Protein AF-A0AAV1R7X6-F1 (afdb_monomer_lite)

Foldseek 3Di:
DPPVPVVVVVVVVVVVVVVVVVVVVVVVVVVVVVPPPPPPPPPPVVVVVVVVVVPPPPDDDDDDDDDDDDDPPVVVVVVVVVVVVVVVVVVVVVVVVVVVVVVVVVVVVVVVVVVVVVVVVVVVVVVVVVVVVVVVVVVVVVVVVVVVVVVVVVVVVVVVVVVVVVVVLVVVLVVVQVVCVVVVLHFPDSDPVRSVVSVVVVVVVVVVVVVVPVPPDDDDDDDDDDDDDDDDDDDDDDDDDDDDPDPDDDDDDDDDDDDDDDDDDDDDDDDDDDDDDDDDDDDDDDDDDDDDDDD

Radius of gyration: 53.66 Å; chains: 1; bounding box: 152×53×128 Å

pLDDT: mean 70.16, std 26.29, range [27.78, 98.81]

Secondary structure (DSSP, 8-state):
--TTHHHHHHHHHHHHHHHHHHHHHHHHHHHHHHS-TTSSSSTTTHHHHHHHHTTS--------------S-HHHHHHHHHHHHHHHHHHHHHHHHHHHHHHHHHHHHHHHHHHHHHHHHHHHHHHHHHHHHHHHHHHHHHHHHHHHHHHHHHHHHHHHHHHHHHHHHHHHHHHHHHHHHHHTT---SSSSHHHHHHHHHHHHHHHHHHHGGGS--S--------PPP-------------------------------------------------------------------

Organism: NCBI:txid77055

Sequence (295 aa):
MDFNANGCHQVEENTILRSELQSKIQELDKYKISEPLAERSHSVDQWNERVHQSVSSAVGDPTSVLVPDNGDPATQSHVWKQDFALKVRENEEEIMQLKKHLADYSVKEAQIRNEKYVLEKRIAYMRLAFDQQQQDLVDAASKALSYRQDIIEENIRLTYELQAAQQERSTFVSSLLPLLAEYSWQPPVPDAQSIVSNVKSKLKESQYQLAPWRSDVNHSNFAPQSPSHAALRKSGLELVPQPTYSHGKIPMTSSDTQTASDWDPLSQHQSGLAGGVAKNLDLDDAGRYSPLAGR

Structure (mmCIF, N/CA/C/O backbone):
data_AF-A0AAV1R7X6-F1
#
_entry.id   AF-A0AAV1R7X6-F1
#
loop_
_atom_site.group_PDB
_atom_site.id
_atom_site.type_symbol
_atom_site.label_atom_id
_atom_site.label_alt_id
_atom_site.label_comp_id
_atom_site.label_asym_id
_atom_site.label_entity_id
_atom_site.label_seq_id
_atom_site.pdbx_PDB_ins_code
_atom_site.Cartn_x
_atom_site.Cartn_y
_atom_site.Cartn_z
_atom_site.occupancy
_atom_site.B_iso_or_equiv
_atom_site.auth_seq_id
_atom_site.auth_comp_id
_atom_site.auth_asym_id
_atom_site.auth_atom_id
_atom_site.pdbx_PDB_model_num
ATOM 1 N N . MET A 1 1 ? -1.877 -19.681 26.018 1.00 46.72 1 MET A N 1
ATOM 2 C CA . MET A 1 1 ? -1.339 -18.355 26.409 1.00 46.72 1 MET A CA 1
ATOM 3 C C . MET A 1 1 ? -0.294 -17.992 25.358 1.00 46.72 1 MET A C 1
ATOM 5 O O . MET A 1 1 ? 0.882 -17.913 25.669 1.00 46.72 1 MET A O 1
ATOM 9 N N . ASP A 1 2 ? -0.703 -17.819 24.096 1.00 52.69 2 ASP A N 1
ATOM 10 C CA . ASP A 1 2 ? 0.241 -17.995 22.968 1.00 52.69 2 ASP A CA 1
ATOM 11 C C . ASP A 1 2 ? 0.336 -16.764 22.053 1.00 52.69 2 ASP A C 1
ATOM 13 O O . ASP A 1 2 ? 1.020 -16.777 21.036 1.00 52.69 2 ASP A O 1
ATOM 17 N N . PHE A 1 3 ? -0.303 -15.655 22.438 1.00 53.34 3 PHE A N 1
ATOM 18 C CA . PHE A 1 3 ? -0.344 -14.430 21.632 1.00 53.34 3 PHE A CA 1
ATOM 19 C C . PHE A 1 3 ? 0.951 -13.595 21.667 1.00 53.34 3 PHE A C 1
ATOM 21 O O . PHE A 1 3 ? 1.099 -12.682 20.863 1.00 53.34 3 PHE A O 1
ATOM 28 N N . ASN A 1 4 ? 1.897 -13.903 22.563 1.00 57.22 4 ASN A N 1
ATOM 29 C CA . ASN A 1 4 ? 3.124 -13.113 22.744 1.00 57.22 4 ASN A CA 1
ATOM 30 C C . ASN A 1 4 ? 4.360 -13.709 22.035 1.00 57.22 4 ASN A C 1
ATOM 32 O O . ASN A 1 4 ? 5.324 -12.999 21.763 1.00 57.22 4 ASN A O 1
ATOM 36 N N . ALA A 1 5 ? 4.338 -15.007 21.706 1.00 57.94 5 ALA A N 1
ATOM 37 C CA . ALA A 1 5 ? 5.478 -15.687 21.085 1.00 57.94 5 ALA A CA 1
ATOM 38 C C . ALA A 1 5 ? 5.657 -15.290 19.609 1.00 57.94 5 ALA A C 1
ATOM 40 O O . ALA A 1 5 ? 6.775 -15.039 19.164 1.00 57.94 5 ALA A O 1
ATOM 41 N N . ASN A 1 6 ? 4.549 -15.139 18.877 1.00 60.44 6 ASN A N 1
ATOM 42 C CA . ASN A 1 6 ? 4.579 -14.779 17.457 1.00 60.44 6 ASN A CA 1
ATOM 43 C C . ASN A 1 6 ? 5.049 -13.334 17.230 1.00 60.44 6 ASN A C 1
ATOM 45 O O . ASN A 1 6 ? 5.764 -13.068 16.271 1.00 60.44 6 ASN A O 1
ATOM 49 N N . GLY A 1 7 ? 4.698 -12.409 18.132 1.00 64.44 7 GLY A N 1
ATOM 50 C CA . GLY A 1 7 ? 5.157 -11.018 18.058 1.00 64.44 7 GLY A CA 1
ATOM 51 C C . GLY A 1 7 ? 6.659 -10.882 18.309 1.00 64.44 7 GLY A C 1
ATOM 52 O O . GLY A 1 7 ? 7.333 -10.145 17.597 1.00 64.44 7 GLY A O 1
ATOM 53 N N . CYS A 1 8 ? 7.197 -11.639 19.270 1.00 69.62 8 CYS A N 1
ATOM 54 C CA . CYS A 1 8 ? 8.634 -11.666 19.541 1.00 69.62 8 CYS A CA 1
ATOM 55 C C . CYS A 1 8 ? 9.419 -12.244 18.351 1.00 69.62 8 CYS A C 1
ATOM 57 O O . CYS A 1 8 ? 10.391 -11.643 17.900 1.00 69.62 8 CYS A O 1
ATOM 59 N N . HIS A 1 9 ? 8.932 -13.350 17.778 1.00 80.62 9 HIS A N 1
ATOM 60 C CA . HIS A 1 9 ? 9.555 -13.993 16.621 1.00 80.62 9 HIS A CA 1
ATOM 61 C C . HIS A 1 9 ? 9.566 -13.085 15.382 1.00 80.62 9 HIS A C 1
ATOM 63 O O . HIS A 1 9 ? 10.594 -12.933 14.728 1.00 80.62 9 HIS A O 1
ATOM 69 N N . GLN A 1 10 ? 8.453 -12.396 15.111 1.00 80.56 10 GLN A N 1
ATOM 70 C CA . GLN A 1 10 ? 8.349 -11.452 13.997 1.00 80.56 10 GLN A CA 1
ATOM 71 C C . GLN A 1 10 ? 9.329 -10.273 14.137 1.00 80.56 10 GLN A C 1
ATOM 73 O O . GLN A 1 10 ? 9.890 -9.815 13.143 1.00 80.56 10 GLN A O 1
ATOM 78 N N . VAL A 1 11 ? 9.532 -9.765 15.358 1.00 84.06 11 VAL A N 1
ATOM 79 C CA . VAL A 1 11 ? 10.475 -8.667 15.639 1.00 84.06 11 VAL A CA 1
ATOM 80 C C . VAL A 1 11 ? 11.923 -9.126 15.464 1.00 84.06 11 VAL A C 1
ATOM 82 O O . VAL A 1 11 ? 12.746 -8.387 14.917 1.00 84.06 11 VAL A O 1
ATOM 85 N N . GLU A 1 12 ? 12.234 -10.348 15.885 1.00 87.12 12 GLU A N 1
ATOM 86 C CA . GLU A 1 12 ? 13.562 -10.940 15.741 1.00 87.12 12 GLU A CA 1
ATOM 87 C C . GLU A 1 12 ? 13.917 -11.162 14.263 1.00 87.12 12 GLU A C 1
ATOM 89 O O . GLU A 1 12 ? 14.967 -10.699 13.811 1.00 87.12 12 GLU A O 1
ATOM 94 N N . GLU A 1 13 ? 12.997 -11.722 13.469 1.00 86.56 13 GLU A N 1
ATOM 95 C CA . GLU A 1 13 ? 13.163 -11.838 12.014 1.00 86.56 13 GLU A CA 1
ATOM 96 C C . GLU A 1 13 ? 13.348 -10.474 11.340 1.00 86.56 13 GLU A C 1
ATOM 98 O O . GLU A 1 13 ? 14.231 -10.311 10.497 1.00 86.56 13 GLU A O 1
ATOM 103 N N . ASN A 1 14 ? 12.574 -9.457 11.736 1.00 84.69 14 ASN A N 1
ATOM 104 C CA . ASN A 1 14 ? 12.717 -8.111 11.175 1.00 84.69 14 ASN A CA 1
ATOM 105 C C . ASN A 1 14 ? 14.103 -7.517 11.466 1.00 84.69 14 ASN A C 1
ATOM 107 O O . ASN A 1 14 ? 14.702 -6.855 10.619 1.00 84.69 14 ASN A O 1
ATOM 111 N N . THR A 1 15 ? 14.638 -7.786 12.656 1.00 95.44 15 THR A N 1
ATOM 112 C CA . THR A 1 15 ? 15.963 -7.315 13.075 1.00 95.44 15 THR A CA 1
ATOM 113 C C . THR A 1 15 ? 17.074 -7.995 12.271 1.00 95.44 15 THR A C 1
ATOM 115 O O . THR A 1 15 ? 18.025 -7.331 11.842 1.00 95.44 15 THR A O 1
ATOM 118 N N . ILE A 1 16 ? 16.929 -9.294 11.997 1.00 94.88 16 ILE A N 1
ATOM 119 C CA . ILE A 1 16 ? 17.856 -10.066 11.159 1.00 94.88 16 ILE A CA 1
ATOM 120 C C . ILE A 1 16 ? 17.826 -9.550 9.717 1.00 94.88 16 ILE A C 1
ATOM 122 O O . ILE A 1 16 ? 18.870 -9.182 9.178 1.00 94.88 16 ILE A O 1
ATOM 126 N N . LEU A 1 17 ? 16.638 -9.432 9.117 1.00 96.19 17 LEU A N 1
ATOM 127 C CA . LEU A 1 17 ? 16.472 -8.961 7.738 1.00 96.19 17 LEU A CA 1
ATOM 128 C C . LEU A 1 17 ? 17.022 -7.546 7.543 1.00 96.19 17 LEU A C 1
ATOM 130 O O . LEU A 1 17 ? 17.659 -7.250 6.533 1.00 96.19 17 LEU A O 1
ATOM 134 N N . ARG A 1 18 ? 16.830 -6.667 8.530 1.00 95.25 18 ARG A N 1
ATOM 135 C CA . ARG A 1 18 ? 17.361 -5.300 8.502 1.00 95.25 18 ARG A CA 1
ATOM 136 C C . ARG A 1 18 ? 18.890 -5.275 8.554 1.00 95.25 18 ARG A C 1
ATOM 138 O O . ARG A 1 18 ? 19.506 -4.468 7.859 1.00 95.25 18 ARG A O 1
ATOM 145 N N . SER A 1 19 ? 19.492 -6.176 9.327 1.00 95.31 19 SER A N 1
ATOM 146 C CA . SER A 1 19 ? 20.949 -6.330 9.410 1.00 95.31 19 SER A CA 1
ATOM 147 C C . SER A 1 19 ? 21.529 -6.882 8.104 1.00 95.31 19 SER A C 1
ATOM 149 O O . SER A 1 19 ? 22.537 -6.376 7.609 1.00 95.31 19 SER A O 1
ATOM 151 N N . GLU A 1 20 ? 20.860 -7.861 7.489 1.00 96.31 20 GLU A N 1
ATOM 152 C CA . GLU A 1 20 ? 21.279 -8.422 6.201 1.00 96.31 20 GLU A CA 1
ATOM 153 C C . GLU A 1 20 ? 21.158 -7.394 5.065 1.00 96.31 20 GLU A C 1
ATOM 155 O O . GLU A 1 20 ? 22.073 -7.250 4.250 1.00 96.31 20 GLU A O 1
ATOM 160 N N . LEU A 1 21 ? 20.070 -6.619 5.045 1.00 95.19 21 LEU A N 1
ATOM 161 C CA . LEU A 1 21 ? 19.867 -5.543 4.078 1.00 95.19 21 LEU A CA 1
ATOM 162 C C . LEU A 1 21 ? 20.962 -4.477 4.190 1.00 95.19 21 LEU A C 1
ATOM 164 O O . LEU A 1 21 ? 21.538 -4.075 3.180 1.00 95.19 21 LEU A O 1
ATOM 168 N N . GLN A 1 22 ? 21.288 -4.051 5.414 1.00 94.50 22 GLN A N 1
ATOM 169 C CA . GLN A 1 22 ? 22.368 -3.096 5.649 1.00 94.50 22 GLN A CA 1
ATOM 170 C C . GLN A 1 22 ? 23.720 -3.648 5.168 1.00 94.50 22 GLN A C 1
ATOM 172 O O . GLN A 1 22 ? 24.497 -2.909 4.560 1.00 94.50 22 GLN A O 1
ATOM 177 N N . SER A 1 23 ? 23.982 -4.943 5.377 1.00 95.62 23 SER A N 1
ATOM 178 C CA . SER A 1 23 ? 25.200 -5.591 4.875 1.00 95.62 23 SER A CA 1
ATOM 179 C C . SER A 1 23 ? 25.253 -5.617 3.346 1.00 95.62 23 SER A C 1
ATOM 181 O O . SER A 1 23 ? 26.302 -5.324 2.774 1.00 95.62 23 SER A O 1
ATOM 183 N N . LYS A 1 24 ? 24.135 -5.913 2.668 1.00 95.19 24 LYS A N 1
ATOM 184 C CA . LYS A 1 24 ? 24.070 -5.906 1.196 1.00 95.19 24 LYS A CA 1
ATOM 185 C C . LYS A 1 24 ? 24.280 -4.508 0.623 1.00 95.19 24 LYS A C 1
ATOM 187 O O . LYS A 1 24 ? 24.934 -4.367 -0.403 1.00 95.19 24 LYS A O 1
ATOM 192 N N . ILE A 1 25 ? 23.756 -3.474 1.283 1.00 91.69 25 ILE A N 1
ATOM 193 C CA . ILE A 1 25 ? 23.968 -2.078 0.875 1.00 91.69 25 ILE A CA 1
ATOM 194 C C . ILE A 1 25 ? 25.458 -1.718 0.962 1.00 91.69 25 ILE A C 1
ATOM 196 O O . ILE A 1 25 ? 26.010 -1.197 -0.003 1.00 91.69 25 ILE A O 1
ATOM 200 N N . GLN A 1 26 ? 26.135 -2.066 2.062 1.00 91.94 26 GLN A N 1
ATOM 201 C CA . GLN A 1 26 ? 27.582 -1.839 2.194 1.00 91.94 26 GLN A CA 1
ATOM 202 C C . GLN A 1 26 ? 28.403 -2.624 1.163 1.00 91.94 26 GLN A C 1
ATOM 204 O O . GLN A 1 26 ? 29.417 -2.137 0.662 1.00 91.94 26 GLN A O 1
ATOM 209 N N . GLU A 1 27 ? 27.978 -3.841 0.837 1.00 91.75 27 GLU A N 1
ATOM 210 C CA . GLU A 1 27 ? 28.611 -4.657 -0.193 1.00 91.75 27 GLU A CA 1
ATOM 211 C C . GLU A 1 27 ? 28.414 -4.058 -1.598 1.00 91.75 27 GLU A C 1
ATOM 213 O O . GLU A 1 27 ? 29.368 -3.975 -2.372 1.00 91.75 27 GLU A O 1
ATOM 218 N N . LEU A 1 28 ? 27.222 -3.544 -1.913 1.00 86.81 28 LEU A N 1
ATOM 219 C CA . LEU A 1 28 ? 26.967 -2.816 -3.159 1.00 86.81 28 LEU A CA 1
ATOM 220 C C . LEU A 1 28 ? 27.801 -1.535 -3.258 1.00 86.81 28 LEU A C 1
ATOM 222 O O . LEU A 1 28 ? 28.333 -1.246 -4.328 1.00 86.81 28 LEU A O 1
ATOM 226 N N . ASP A 1 29 ? 27.986 -0.807 -2.157 1.00 84.75 29 ASP A N 1
ATOM 227 C CA . ASP A 1 29 ? 28.868 0.364 -2.126 1.00 84.75 29 ASP A CA 1
ATOM 228 C C . ASP A 1 29 ? 30.336 -0.017 -2.363 1.00 84.75 29 ASP A C 1
ATOM 230 O O . ASP A 1 29 ? 31.051 0.701 -3.065 1.00 84.75 29 ASP A O 1
ATOM 234 N N . LYS A 1 30 ? 30.788 -1.186 -1.885 1.00 86.25 30 LYS A N 1
ATOM 235 C CA . LYS A 1 30 ? 32.114 -1.716 -2.241 1.00 86.25 30 LYS A CA 1
ATOM 236 C C . LYS A 1 30 ? 32.240 -1.962 -3.740 1.00 86.25 30 LYS A C 1
ATOM 238 O O . LYS A 1 30 ? 33.257 -1.582 -4.316 1.00 86.25 30 LYS A O 1
ATOM 243 N N . TYR A 1 31 ? 31.234 -2.547 -4.387 1.00 72.25 31 TYR A N 1
ATOM 244 C CA . TYR A 1 31 ? 31.269 -2.763 -5.838 1.00 72.25 31 TYR A CA 1
ATOM 245 C C . TYR A 1 31 ? 31.143 -1.459 -6.634 1.00 72.25 31 TYR A C 1
ATOM 247 O O . TYR A 1 31 ? 31.775 -1.328 -7.676 1.00 72.25 31 TYR A O 1
ATOM 255 N N . LYS A 1 32 ? 30.438 -0.456 -6.104 1.00 66.88 32 LYS A N 1
ATOM 256 C CA . LYS A 1 32 ? 30.340 0.888 -6.690 1.00 66.88 32 LYS A CA 1
ATOM 257 C C . LYS A 1 32 ? 31.659 1.667 -6.624 1.00 66.88 32 LYS A C 1
ATOM 259 O O . LYS A 1 32 ? 31.946 2.455 -7.514 1.00 66.88 32 LYS A O 1
ATOM 264 N N . ILE A 1 33 ? 32.474 1.430 -5.592 1.00 60.00 33 ILE A N 1
ATOM 265 C CA . ILE A 1 33 ? 33.848 1.958 -5.482 1.00 60.00 33 ILE A CA 1
ATOM 266 C C . ILE A 1 33 ? 34.836 1.122 -6.325 1.00 60.00 33 ILE A C 1
ATOM 268 O O . ILE A 1 33 ? 35.881 1.626 -6.729 1.00 60.00 33 ILE A O 1
ATOM 272 N N . SER A 1 34 ? 34.500 -0.140 -6.616 1.00 47.78 34 SER A N 1
ATOM 273 C CA . SER A 1 34 ? 35.308 -1.053 -7.444 1.00 47.78 34 SER A CA 1
ATOM 274 C C . SER A 1 34 ? 35.055 -0.913 -8.950 1.00 47.78 34 SER A C 1
ATOM 276 O O . SER A 1 34 ? 35.777 -1.522 -9.734 1.00 47.78 34 SER A O 1
ATOM 278 N N . GLU A 1 35 ? 34.050 -0.136 -9.365 1.00 45.97 35 GLU A N 1
ATOM 279 C CA . GLU A 1 35 ? 33.852 0.268 -10.757 1.00 45.97 35 GLU A CA 1
ATOM 280 C C . GLU A 1 35 ? 34.762 1.482 -11.021 1.00 45.97 35 GLU A C 1
ATOM 282 O O . GLU A 1 35 ? 34.495 2.574 -10.507 1.00 45.97 35 GLU A O 1
ATOM 287 N N . PRO A 1 36 ? 35.885 1.336 -11.754 1.00 50.19 36 PRO A N 1
ATOM 288 C CA . PRO A 1 36 ? 36.791 2.445 -11.965 1.00 50.19 36 PRO A CA 1
ATOM 289 C C . PRO A 1 36 ? 36.113 3.425 -12.919 1.00 50.19 36 PRO A C 1
ATOM 291 O O . PRO A 1 36 ? 36.161 3.290 -14.141 1.00 50.19 36 PRO A O 1
ATOM 294 N N . LEU A 1 37 ? 35.554 4.493 -12.359 1.00 46.62 37 LEU A N 1
ATOM 295 C CA . LEU A 1 37 ? 35.241 5.734 -13.063 1.00 46.62 37 LEU A CA 1
ATOM 296 C C . LEU A 1 37 ? 36.541 6.460 -13.497 1.00 46.62 37 LEU A C 1
ATOM 298 O O . LEU A 1 37 ? 36.660 7.672 -13.359 1.00 46.62 37 LEU A O 1
ATOM 302 N N . ALA A 1 38 ? 37.544 5.717 -13.973 1.00 41.22 38 ALA A N 1
ATOM 303 C CA . ALA A 1 38 ? 38.849 6.212 -14.402 1.00 41.22 38 ALA A CA 1
ATOM 304 C C . ALA A 1 38 ? 39.080 6.058 -15.917 1.00 41.22 38 ALA A C 1
ATOM 306 O O . ALA A 1 38 ? 40.044 6.609 -16.437 1.00 41.22 38 ALA A O 1
ATOM 307 N N . GLU A 1 39 ? 38.192 5.389 -16.661 1.00 42.84 39 GLU A N 1
ATOM 308 C CA . GLU A 1 39 ? 38.411 5.121 -18.096 1.00 42.84 39 GLU A CA 1
ATOM 309 C C . GLU A 1 39 ? 37.453 5.833 -19.057 1.00 42.84 39 GLU A C 1
ATOM 311 O O . GLU A 1 39 ? 37.482 5.579 -20.259 1.00 42.84 39 GLU A O 1
ATOM 316 N N . ARG A 1 40 ? 36.635 6.787 -18.592 1.00 39.69 40 ARG A N 1
ATOM 317 C CA . ARG A 1 40 ? 35.720 7.512 -19.497 1.00 39.69 40 ARG A CA 1
ATOM 318 C C . ARG A 1 40 ? 36.277 8.815 -20.087 1.00 39.69 40 ARG A C 1
ATOM 320 O O . ARG A 1 40 ? 35.641 9.372 -20.975 1.00 39.69 40 ARG A O 1
ATOM 327 N N . SER A 1 41 ? 37.468 9.261 -19.682 1.00 42.78 41 SER A N 1
ATOM 328 C CA . SER A 1 41 ? 38.025 10.543 -20.162 1.00 42.78 41 SER A CA 1
ATOM 329 C C . SER A 1 41 ? 39.373 10.461 -20.887 1.00 42.78 41 SER A C 1
ATOM 331 O O . SER A 1 41 ? 39.855 11.494 -21.327 1.00 42.78 41 SER A O 1
ATOM 333 N N . HIS A 1 42 ? 39.978 9.279 -21.071 1.00 45.03 42 HIS A N 1
ATOM 334 C CA . HIS A 1 42 ? 41.309 9.170 -21.708 1.00 45.03 42 HIS A CA 1
ATOM 335 C C . HIS A 1 42 ? 41.376 8.296 -22.969 1.00 45.03 42 HIS A C 1
ATOM 337 O O . HIS A 1 42 ? 42.411 8.250 -23.627 1.00 45.03 42 HIS A O 1
ATOM 343 N N . SER A 1 43 ? 40.284 7.630 -23.356 1.00 44.53 43 SER A N 1
ATOM 344 C CA . SER A 1 43 ? 40.304 6.713 -24.507 1.00 44.53 43 SER A CA 1
ATOM 345 C C . SER A 1 43 ? 40.092 7.413 -25.861 1.00 44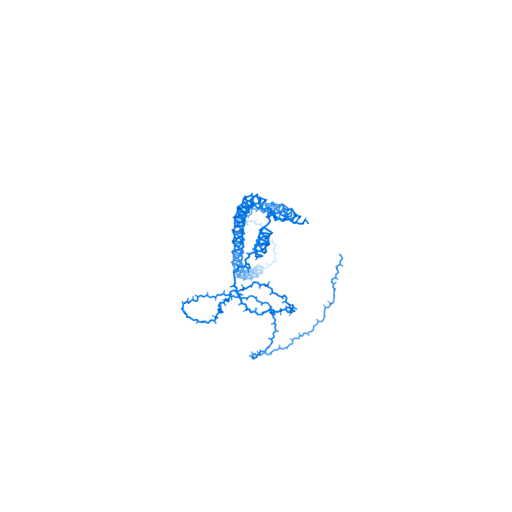.53 43 SER A C 1
ATOM 347 O O . SER A 1 43 ? 40.557 6.924 -26.887 1.00 44.53 43 SER A O 1
ATOM 349 N N . VAL A 1 44 ? 39.445 8.585 -25.878 1.00 45.91 44 VAL A N 1
ATOM 350 C CA . VAL A 1 44 ? 39.117 9.293 -27.132 1.00 45.91 44 VAL A CA 1
ATOM 351 C C . VAL A 1 44 ? 40.305 10.096 -27.682 1.00 45.91 44 VAL A C 1
ATOM 353 O O . VAL A 1 44 ? 40.438 10.223 -28.897 1.00 45.91 44 VAL A O 1
ATOM 356 N N . ASP A 1 45 ? 41.223 10.554 -26.827 1.00 44.53 45 ASP A N 1
ATOM 357 C CA . ASP A 1 45 ? 42.372 11.364 -27.264 1.00 44.53 45 ASP A CA 1
ATOM 358 C C . ASP A 1 45 ? 43.574 10.516 -27.719 1.00 44.53 45 ASP A C 1
ATOM 360 O O . ASP A 1 45 ? 44.301 10.901 -28.635 1.00 44.53 45 ASP A O 1
ATOM 364 N N . GLN A 1 46 ? 43.745 9.308 -27.168 1.00 40.97 46 GLN A N 1
ATOM 365 C CA . GLN A 1 46 ? 44.894 8.439 -27.463 1.00 40.97 46 GLN A CA 1
ATOM 366 C C . GLN A 1 46 ? 44.896 7.879 -28.902 1.00 40.97 46 GLN A C 1
ATOM 368 O O . GLN A 1 46 ? 45.947 7.509 -29.432 1.00 40.97 46 GLN A O 1
ATOM 373 N N . TRP A 1 47 ? 43.736 7.843 -29.565 1.00 44.88 47 TRP A N 1
ATOM 374 C CA . TRP A 1 47 ? 43.628 7.409 -30.963 1.00 44.88 47 TRP A CA 1
ATOM 375 C C . TRP A 1 47 ? 44.019 8.497 -31.969 1.00 44.88 47 TRP A C 1
ATOM 377 O O . TRP A 1 47 ? 44.529 8.169 -33.041 1.00 44.88 47 TRP A O 1
ATOM 387 N N . ASN A 1 48 ? 43.858 9.777 -31.622 1.00 45.09 48 ASN A N 1
ATOM 388 C CA . ASN A 1 48 ? 44.183 10.887 -32.523 1.00 45.09 48 ASN A CA 1
ATOM 389 C C . ASN A 1 48 ? 45.701 11.109 -32.648 1.00 45.09 48 ASN A C 1
ATOM 391 O O . ASN A 1 48 ? 46.187 11.488 -33.710 1.00 45.09 48 ASN A O 1
ATOM 395 N N . GLU A 1 49 ? 46.478 10.791 -31.612 1.00 41.88 49 GLU A N 1
ATOM 396 C CA . GLU A 1 49 ? 47.935 10.990 -31.611 1.00 41.88 49 GLU A CA 1
ATOM 397 C C . GLU A 1 49 ? 48.695 9.911 -32.411 1.00 41.88 49 GLU A C 1
ATOM 399 O O . GLU A 1 49 ? 49.737 10.181 -33.014 1.00 41.88 49 GLU A O 1
ATOM 404 N N . ARG A 1 50 ? 48.135 8.695 -32.510 1.00 42.19 50 ARG A N 1
ATOM 405 C CA . ARG A 1 50 ? 48.744 7.572 -33.248 1.00 42.19 50 ARG A CA 1
ATOM 406 C C . ARG A 1 50 ? 48.643 7.728 -34.769 1.00 42.19 50 ARG A C 1
ATOM 408 O O . ARG A 1 50 ? 49.518 7.254 -35.486 1.00 42.19 50 ARG A O 1
ATOM 415 N N . VAL A 1 51 ? 47.625 8.434 -35.265 1.00 48.53 51 VAL A N 1
ATOM 416 C CA . VAL A 1 51 ? 47.450 8.694 -36.706 1.00 48.53 51 VAL A CA 1
ATOM 417 C C . VAL A 1 51 ? 48.455 9.736 -37.215 1.00 48.53 51 VAL A C 1
ATOM 419 O O . VAL A 1 51 ? 48.916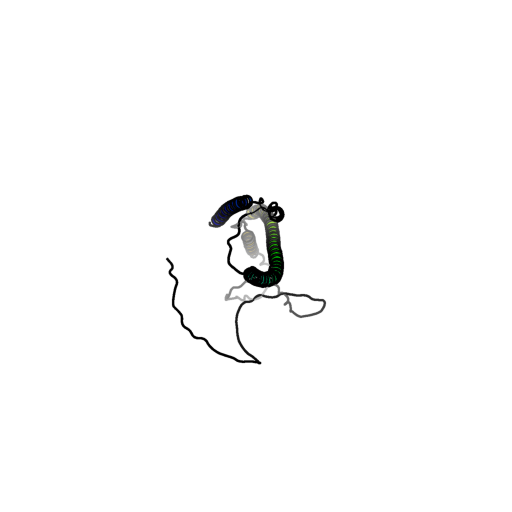 9.642 -38.351 1.00 48.53 51 VAL A O 1
ATOM 422 N N . HIS A 1 52 ? 48.889 10.670 -36.363 1.00 43.03 52 HIS A N 1
ATOM 423 C CA . HIS A 1 52 ? 49.884 11.682 -36.732 1.00 43.03 52 HIS A CA 1
ATOM 424 C C . HIS A 1 52 ? 51.342 11.191 -36.675 1.00 43.03 52 HIS A C 1
ATOM 426 O O . HIS A 1 52 ? 52.207 11.811 -37.291 1.00 43.03 52 HIS A O 1
ATOM 432 N N . GLN A 1 53 ? 51.635 10.067 -36.008 1.00 43.19 53 GLN A N 1
ATOM 433 C CA . GLN A 1 53 ? 52.994 9.502 -35.946 1.00 43.19 53 GLN A CA 1
ATOM 434 C C . GLN A 1 53 ? 53.338 8.571 -37.121 1.00 43.19 53 GLN A C 1
ATOM 436 O O . GLN A 1 53 ? 54.516 8.380 -37.416 1.00 43.19 53 GLN A O 1
ATOM 441 N N . SER A 1 54 ? 52.348 8.043 -37.850 1.00 42.34 54 SER A N 1
ATOM 442 C CA . SER A 1 54 ? 52.592 7.108 -38.965 1.00 42.34 54 SER A CA 1
ATOM 443 C C . SER A 1 54 ? 52.846 7.762 -40.331 1.00 42.34 54 SER A C 1
ATOM 445 O O . SER A 1 54 ? 53.133 7.047 -41.285 1.00 42.34 54 SER A O 1
ATOM 447 N N . VAL A 1 55 ? 52.797 9.095 -40.450 1.00 46.03 55 VAL A N 1
ATOM 448 C CA . VAL A 1 55 ? 53.036 9.808 -41.728 1.00 46.03 55 VAL A CA 1
ATOM 449 C C . VAL A 1 55 ? 54.429 10.455 -41.836 1.00 46.03 55 VAL A C 1
ATOM 451 O O . VAL A 1 55 ? 54.808 10.898 -42.915 1.00 46.03 55 VAL A O 1
ATOM 454 N N . SER A 1 56 ? 55.262 10.427 -40.790 1.00 40.53 56 SER A N 1
ATOM 455 C CA . SER A 1 56 ? 56.564 11.131 -40.800 1.00 40.53 56 SER A CA 1
ATOM 456 C C . SER A 1 56 ? 57.807 10.234 -40.891 1.00 40.53 56 SER A C 1
ATOM 458 O O . SER A 1 56 ? 58.907 10.672 -40.570 1.00 40.53 56 SER A O 1
ATOM 460 N N . SER A 1 57 ? 57.690 8.986 -41.350 1.00 43.88 57 SER A N 1
ATOM 461 C CA . SER A 1 57 ? 58.859 8.130 -41.626 1.00 43.88 57 SER A CA 1
ATOM 462 C C . SER A 1 57 ? 58.787 7.508 -43.014 1.00 43.88 57 SER A C 1
ATOM 464 O O . SER A 1 57 ? 58.606 6.308 -43.170 1.00 43.88 57 SER A O 1
ATOM 466 N N . ALA A 1 58 ? 58.931 8.351 -44.034 1.00 44.03 58 ALA A N 1
ATOM 467 C CA . ALA A 1 58 ? 59.296 7.925 -45.383 1.00 44.03 58 ALA A CA 1
ATOM 468 C C . ALA A 1 58 ? 59.962 9.084 -46.146 1.00 44.03 58 ALA A C 1
ATOM 470 O O . ALA A 1 58 ? 59.487 9.520 -47.189 1.00 44.03 58 ALA A O 1
ATOM 471 N N . VAL A 1 59 ? 61.067 9.609 -45.613 1.00 42.94 59 VAL A N 1
ATOM 472 C CA . VAL A 1 59 ? 62.053 10.348 -46.416 1.00 42.94 59 VAL A CA 1
ATOM 473 C C . VAL A 1 59 ? 63.356 9.571 -46.294 1.00 42.94 59 VAL A C 1
ATOM 475 O O . VAL A 1 59 ? 64.106 9.732 -45.337 1.00 42.94 59 VAL A O 1
ATOM 478 N N . GLY A 1 60 ? 63.543 8.630 -47.217 1.00 36.38 60 GLY A N 1
ATOM 479 C CA . GLY A 1 60 ? 64.805 7.931 -47.420 1.00 36.38 60 GLY A CA 1
ATOM 480 C C . GLY A 1 60 ? 65.633 8.686 -48.454 1.00 36.38 60 GLY A C 1
ATOM 481 O O . GLY A 1 60 ? 65.167 8.904 -49.571 1.00 36.38 60 GLY A O 1
ATOM 482 N N . ASP A 1 61 ? 66.834 9.089 -48.052 1.00 33.94 61 ASP A N 1
ATOM 483 C CA . ASP A 1 61 ? 67.873 9.678 -48.899 1.00 33.94 61 ASP A CA 1
ATOM 484 C C . ASP A 1 61 ? 68.243 8.760 -50.085 1.00 33.94 61 ASP A C 1
ATOM 486 O O . ASP A 1 61 ? 68.291 7.535 -49.921 1.00 33.94 61 ASP A O 1
ATOM 490 N N . PRO A 1 62 ? 68.575 9.304 -51.273 1.00 52.41 62 PRO A N 1
ATOM 491 C CA . PRO A 1 62 ? 69.001 8.511 -52.413 1.00 52.41 62 PRO A CA 1
ATOM 492 C C . PRO A 1 62 ? 70.529 8.458 -52.467 1.00 52.41 62 PRO A C 1
ATOM 494 O O . PRO A 1 62 ? 71.165 9.384 -52.970 1.00 52.41 62 PRO A O 1
ATOM 497 N N . THR A 1 63 ? 71.170 7.375 -52.021 1.00 42.97 63 THR A N 1
ATOM 498 C CA . THR A 1 63 ? 72.548 7.107 -52.471 1.00 42.97 63 THR A CA 1
ATOM 499 C C . THR A 1 63 ? 72.900 5.620 -52.514 1.00 42.97 63 THR A C 1
ATOM 501 O O . THR A 1 63 ? 73.081 4.989 -51.484 1.00 42.97 63 THR A O 1
ATOM 504 N N . SER A 1 64 ? 73.062 5.143 -53.759 1.00 47.84 64 SER A N 1
ATOM 505 C CA . SER A 1 64 ? 73.980 4.108 -54.265 1.00 47.84 64 SER A CA 1
ATOM 506 C C . SER A 1 64 ? 74.020 2.740 -53.577 1.00 47.84 64 SER A C 1
ATOM 508 O O . SER A 1 64 ? 74.427 2.644 -52.428 1.00 47.84 64 SER A O 1
ATOM 510 N N . VAL A 1 65 ? 73.765 1.671 -54.350 1.00 43.03 65 VAL A N 1
ATOM 511 C CA . VAL A 1 65 ? 74.694 0.529 -54.492 1.00 43.03 65 VAL A CA 1
ATOM 512 C C . VAL A 1 65 ? 74.225 -0.443 -55.597 1.00 43.03 65 VAL A C 1
ATOM 514 O O . VAL A 1 65 ? 73.138 -1.003 -55.550 1.00 43.03 65 VAL A O 1
ATOM 517 N N . LEU A 1 66 ? 75.118 -0.588 -56.583 1.00 45.44 66 LEU A N 1
ATOM 518 C CA . LEU A 1 66 ? 75.513 -1.767 -57.372 1.00 45.44 66 LEU A CA 1
ATOM 519 C C . LEU A 1 66 ? 74.467 -2.619 -58.120 1.00 45.44 66 LEU A C 1
ATOM 521 O O . LEU A 1 66 ? 73.723 -3.421 -57.568 1.00 45.44 66 LEU A O 1
ATOM 525 N N . VAL A 1 67 ? 74.605 -2.526 -59.444 1.00 48.97 67 VAL A N 1
ATOM 526 C CA . VAL A 1 67 ? 74.202 -3.481 -60.484 1.00 48.97 67 VAL A CA 1
ATOM 527 C C . VAL A 1 67 ? 74.749 -4.893 -60.211 1.00 48.97 67 VAL A C 1
ATOM 529 O O . VAL A 1 67 ? 75.944 -5.037 -59.942 1.00 48.97 67 VAL A O 1
ATOM 532 N N . PRO A 1 68 ? 73.936 -5.935 -60.456 1.00 53.03 68 PRO A N 1
ATOM 533 C CA . PRO A 1 68 ? 74.377 -7.106 -61.191 1.00 53.03 68 PRO A CA 1
ATOM 534 C C . PRO A 1 68 ? 73.690 -7.156 -62.560 1.00 53.03 68 PRO A C 1
ATOM 536 O O . PRO A 1 68 ? 72.477 -7.025 -62.702 1.00 53.03 68 PRO A O 1
ATOM 539 N N . ASP A 1 69 ? 74.547 -7.308 -63.555 1.00 57.41 69 ASP A N 1
ATOM 540 C CA . ASP A 1 69 ? 74.282 -7.410 -64.977 1.00 57.41 69 ASP A CA 1
ATOM 541 C C . ASP A 1 69 ? 73.617 -8.754 -65.345 1.00 57.41 69 ASP A C 1
ATOM 543 O O . ASP A 1 69 ? 73.899 -9.779 -64.718 1.00 57.41 69 ASP A O 1
ATOM 547 N N . ASN A 1 70 ? 72.828 -8.721 -66.429 1.00 51.34 70 ASN A N 1
ATOM 548 C CA . ASN A 1 70 ? 72.119 -9.796 -67.150 1.00 51.34 70 ASN A CA 1
ATOM 549 C C . ASN A 1 70 ? 70.619 -10.018 -66.851 1.00 51.34 70 ASN A C 1
ATOM 551 O O . ASN A 1 70 ? 70.207 -10.996 -66.231 1.00 51.34 70 ASN A O 1
ATOM 555 N N . GLY A 1 71 ? 69.792 -9.144 -67.437 1.00 53.09 71 GLY A N 1
ATOM 556 C CA . GLY A 1 71 ? 68.369 -9.360 -67.721 1.00 53.09 71 GLY A CA 1
ATOM 557 C C . GLY A 1 71 ? 67.750 -8.099 -68.334 1.00 53.09 71 GLY A C 1
ATOM 558 O O . GLY A 1 71 ? 67.943 -7.014 -67.794 1.00 53.09 71 GLY A O 1
ATOM 559 N N . ASP A 1 72 ? 67.053 -8.211 -69.471 1.00 55.44 72 ASP A N 1
ATOM 560 C CA . ASP A 1 72 ? 66.513 -7.058 -70.208 1.00 55.44 72 ASP A CA 1
ATOM 561 C C . ASP A 1 72 ? 65.734 -6.088 -69.284 1.00 55.44 72 ASP A C 1
ATOM 563 O O . ASP A 1 72 ? 64.753 -6.488 -68.653 1.00 55.44 72 ASP A O 1
ATOM 567 N N . PRO A 1 73 ? 66.078 -4.787 -69.217 1.00 57.22 73 PRO A N 1
ATOM 568 C CA . PRO A 1 73 ? 65.447 -3.840 -68.284 1.00 57.22 73 PRO A CA 1
ATOM 569 C C . PRO A 1 73 ? 63.941 -3.649 -68.542 1.00 57.22 73 PRO A C 1
ATOM 571 O O . PRO A 1 73 ? 63.200 -3.178 -67.677 1.00 57.22 73 PRO A O 1
ATOM 574 N N . ALA A 1 74 ? 63.467 -4.043 -69.727 1.00 58.97 74 ALA A N 1
ATOM 575 C CA . ALA A 1 74 ? 62.063 -4.006 -70.110 1.00 58.97 74 ALA A CA 1
ATOM 576 C C . ALA A 1 74 ? 61.220 -5.114 -69.449 1.00 58.97 74 ALA A C 1
ATOM 578 O O . AL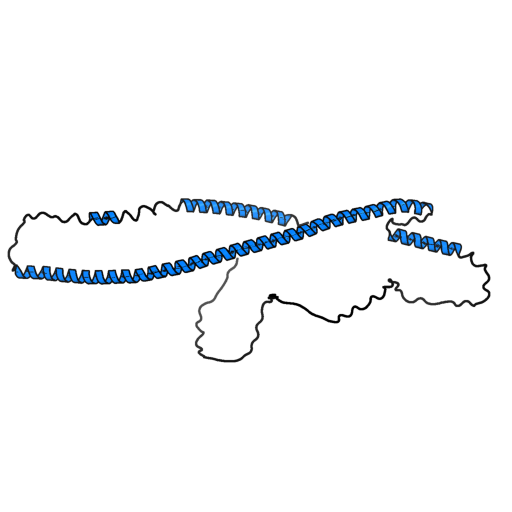A A 1 74 ? 60.052 -4.875 -69.136 1.00 58.97 74 ALA A O 1
ATOM 579 N N . THR A 1 75 ? 61.783 -6.302 -69.197 1.00 58.69 75 THR A N 1
ATOM 580 C CA . THR A 1 75 ? 61.035 -7.441 -68.632 1.00 58.69 75 THR A CA 1
ATOM 581 C C . THR A 1 75 ? 60.898 -7.327 -67.121 1.00 58.69 75 THR A C 1
ATOM 583 O O . THR A 1 75 ? 59.801 -7.517 -66.599 1.00 58.69 75 THR A O 1
ATOM 586 N N . GLN A 1 76 ? 61.948 -6.893 -66.419 1.00 61.50 76 GLN A N 1
ATOM 587 C CA . GLN A 1 76 ? 61.864 -6.611 -64.984 1.00 61.50 76 GLN A CA 1
ATOM 588 C C . GLN A 1 76 ? 60.867 -5.474 -64.718 1.00 61.50 76 GLN A C 1
ATOM 590 O O . GLN A 1 76 ? 60.033 -5.609 -63.830 1.00 61.50 76 GLN A O 1
ATOM 595 N N . SER A 1 77 ? 60.866 -4.423 -65.561 1.00 65.75 77 SER A N 1
ATOM 596 C CA . SER A 1 77 ? 59.892 -3.316 -65.529 1.00 65.75 77 SER A CA 1
ATOM 597 C C . SER A 1 77 ? 58.434 -3.774 -65.516 1.00 65.75 77 SER A C 1
ATOM 599 O O . SER A 1 77 ? 57.587 -3.197 -64.838 1.00 65.75 77 SER A O 1
ATOM 601 N N . HIS A 1 78 ? 58.136 -4.807 -66.296 1.00 70.38 78 HIS A N 1
ATOM 602 C CA . HIS A 1 78 ? 56.784 -5.299 -66.497 1.00 70.38 78 HIS A CA 1
ATOM 603 C C . HIS A 1 78 ? 56.290 -6.162 -65.323 1.00 70.38 78 HIS A C 1
ATOM 605 O O . HIS A 1 78 ? 55.113 -6.094 -64.976 1.00 70.38 78 HIS A O 1
ATOM 611 N N . VAL A 1 79 ? 57.181 -6.924 -64.675 1.00 77.62 79 VAL A N 1
ATOM 612 C CA . VAL A 1 79 ? 56.830 -7.837 -63.570 1.00 77.62 79 VAL A CA 1
ATOM 613 C C . VAL A 1 79 ? 56.400 -7.075 -62.314 1.00 77.62 79 VAL A C 1
ATOM 615 O O . VAL A 1 79 ? 55.303 -7.312 -61.820 1.00 77.62 79 VAL A O 1
ATOM 618 N N . TRP A 1 80 ? 57.170 -6.085 -61.839 1.00 75.62 80 TRP A N 1
ATOM 619 C CA . TRP A 1 80 ? 56.751 -5.310 -60.654 1.00 75.62 80 TRP A CA 1
ATOM 620 C C . TRP A 1 80 ? 55.522 -4.443 -60.918 1.00 75.62 80 TRP A C 1
ATOM 622 O O . TRP A 1 80 ? 54.736 -4.206 -60.007 1.00 75.62 80 TRP A O 1
ATOM 632 N N . LYS A 1 81 ? 55.314 -3.994 -62.162 1.00 81.50 81 LYS A N 1
ATOM 633 C CA . LYS A 1 81 ? 54.072 -3.312 -62.554 1.00 81.50 81 LYS A CA 1
ATOM 634 C C . LYS A 1 81 ? 52.869 -4.248 -62.477 1.00 81.50 81 LYS A C 1
ATOM 636 O O . LYS A 1 81 ? 51.797 -3.813 -62.065 1.00 81.50 81 LYS A O 1
ATOM 641 N N . GLN A 1 82 ? 53.042 -5.514 -62.850 1.00 85.81 82 GLN A N 1
ATOM 642 C CA . GLN A 1 82 ? 51.997 -6.527 -62.767 1.00 85.81 82 GLN A CA 1
ATOM 643 C C . GLN A 1 82 ? 51.695 -6.918 -61.313 1.00 85.81 82 GLN A C 1
ATOM 645 O O . GLN A 1 82 ? 50.524 -6.955 -60.939 1.00 85.81 82 GLN A O 1
ATOM 650 N N . ASP A 1 83 ? 52.718 -7.103 -60.477 1.00 89.62 83 ASP A N 1
ATOM 651 C CA . ASP A 1 83 ? 52.559 -7.365 -59.039 1.00 89.62 83 ASP A CA 1
ATOM 652 C C . ASP A 1 83 ? 51.910 -6.182 -58.314 1.00 89.62 83 ASP A C 1
ATOM 654 O O . ASP A 1 83 ? 51.001 -6.358 -57.502 1.00 89.62 83 ASP A O 1
ATOM 658 N N . PHE A 1 84 ? 52.312 -4.956 -58.656 1.00 90.88 84 PHE A N 1
ATOM 659 C CA . PHE A 1 84 ? 51.689 -3.742 -58.139 1.00 90.88 84 PHE A CA 1
ATOM 660 C C . PHE A 1 84 ? 50.219 -3.642 -58.560 1.00 90.88 84 PHE A C 1
ATOM 662 O O . PHE A 1 84 ? 49.362 -3.345 -57.733 1.00 90.88 84 PHE A O 1
ATOM 669 N N . ALA A 1 85 ? 49.897 -3.950 -59.820 1.00 90.50 85 ALA A N 1
ATOM 670 C CA . ALA A 1 85 ? 48.519 -3.957 -60.305 1.00 90.50 85 ALA A CA 1
ATOM 671 C C . ALA A 1 85 ? 47.651 -5.025 -59.614 1.00 90.50 85 ALA A C 1
ATOM 673 O O . ALA A 1 85 ? 46.477 -4.775 -59.338 1.00 90.50 85 ALA A O 1
ATOM 674 N N . LEU A 1 86 ? 48.212 -6.199 -59.303 1.00 93.88 86 LEU A N 1
ATOM 675 C CA . LEU A 1 86 ? 47.531 -7.218 -58.499 1.00 93.88 86 LEU A CA 1
ATOM 676 C C . LEU A 1 86 ? 47.297 -6.734 -57.063 1.00 93.88 86 LEU A C 1
ATOM 678 O O . LEU A 1 86 ? 46.199 -6.906 -56.542 1.00 93.88 86 LEU A O 1
ATOM 682 N N . LYS A 1 87 ? 48.284 -6.067 -56.455 1.00 94.75 87 LYS A N 1
ATOM 683 C CA . LYS A 1 87 ? 48.176 -5.512 -55.100 1.00 94.75 87 LYS A CA 1
ATOM 684 C C . LYS A 1 87 ? 47.124 -4.412 -54.994 1.00 94.75 87 LYS A C 1
ATOM 686 O O . LYS A 1 87 ? 46.370 -4.368 -54.030 1.00 94.75 87 LYS A O 1
ATOM 691 N N . VAL A 1 88 ? 47.045 -3.542 -56.001 1.00 95.06 88 VAL A N 1
ATOM 692 C CA . VAL A 1 88 ? 46.004 -2.509 -56.093 1.00 95.06 88 VAL A CA 1
ATOM 693 C C . VAL A 1 88 ? 44.620 -3.150 -56.159 1.00 95.06 88 VAL A C 1
ATOM 695 O O . VAL A 1 88 ? 43.739 -2.729 -55.420 1.00 95.06 88 VAL A O 1
ATOM 698 N N . ARG A 1 89 ? 44.443 -4.203 -56.967 1.00 95.56 89 ARG A N 1
ATOM 699 C CA . ARG A 1 89 ? 43.165 -4.925 -57.062 1.00 95.56 89 ARG A CA 1
ATOM 700 C C . ARG A 1 89 ? 42.767 -5.590 -55.742 1.00 95.56 89 ARG A C 1
ATOM 702 O O . ARG A 1 89 ? 41.626 -5.457 -55.320 1.00 95.56 89 ARG A O 1
ATOM 709 N N . GLU A 1 90 ? 43.703 -6.273 -55.085 1.00 95.31 90 GLU A N 1
ATOM 710 C CA . GLU A 1 90 ? 43.483 -6.881 -53.764 1.00 95.31 90 GLU A CA 1
ATOM 711 C C . GLU A 1 90 ? 43.033 -5.823 -52.741 1.00 95.31 90 GLU A C 1
ATOM 713 O O . GLU A 1 90 ? 42.022 -5.994 -52.061 1.00 95.31 90 GLU A O 1
ATOM 718 N N . ASN A 1 91 ? 43.716 -4.676 -52.707 1.00 97.31 91 ASN A N 1
ATOM 719 C CA . ASN A 1 91 ? 43.353 -3.565 -51.828 1.00 97.31 91 ASN A CA 1
ATOM 720 C C . ASN A 1 91 ? 41.982 -2.958 -52.185 1.00 97.31 91 ASN A C 1
ATOM 722 O O . ASN A 1 91 ? 41.232 -2.560 -51.296 1.00 97.31 91 ASN A O 1
ATOM 726 N N . GLU A 1 92 ? 41.630 -2.861 -53.471 1.00 96.31 92 GLU A N 1
ATOM 727 C CA . GLU A 1 92 ? 40.309 -2.393 -53.913 1.00 96.31 92 GLU A CA 1
ATOM 728 C C . GLU A 1 92 ? 39.186 -3.320 -53.428 1.00 96.31 92 GLU A C 1
ATOM 730 O O . GLU A 1 92 ? 38.145 -2.844 -52.961 1.00 96.31 92 GLU A O 1
ATOM 735 N N . GLU A 1 93 ? 39.403 -4.635 -53.491 1.00 97.31 93 GLU A N 1
ATOM 736 C CA . GLU A 1 93 ? 38.476 -5.643 -52.975 1.00 97.31 93 GLU A CA 1
ATOM 737 C C . GLU A 1 93 ? 38.346 -5.556 -51.447 1.00 97.31 93 GLU A C 1
ATOM 739 O O . GLU A 1 93 ? 37.226 -5.561 -50.928 1.00 97.31 93 GLU A O 1
ATOM 744 N N . GLU A 1 94 ? 39.454 -5.388 -50.722 1.00 97.38 94 GLU A N 1
ATOM 745 C CA . GLU A 1 94 ? 39.446 -5.184 -49.269 1.00 97.38 94 GLU A CA 1
ATOM 746 C C . GLU A 1 94 ? 38.680 -3.910 -48.883 1.00 97.38 94 GLU A C 1
ATOM 748 O O . GLU A 1 94 ? 37.796 -3.945 -48.023 1.00 97.38 94 GLU A O 1
ATOM 753 N N . ILE A 1 95 ? 38.931 -2.787 -49.566 1.00 97.38 95 ILE A N 1
ATOM 754 C CA . ILE A 1 95 ? 38.200 -1.529 -49.350 1.00 97.38 95 ILE A CA 1
ATOM 755 C C . ILE A 1 95 ? 36.700 -1.733 -49.584 1.00 97.38 95 ILE A C 1
ATOM 757 O O . ILE A 1 95 ? 35.876 -1.195 -48.838 1.00 97.38 95 ILE A O 1
ATOM 761 N N . MET A 1 96 ? 36.322 -2.503 -50.605 1.00 98.00 96 MET A N 1
ATOM 762 C CA . MET A 1 96 ? 34.921 -2.815 -50.882 1.00 98.00 96 MET A CA 1
ATOM 763 C C . MET A 1 96 ? 34.293 -3.649 -49.755 1.00 98.00 96 MET A C 1
ATOM 765 O O . MET A 1 96 ? 33.186 -3.335 -49.307 1.00 98.00 96 MET A O 1
ATOM 769 N N . GLN A 1 97 ? 34.997 -4.667 -49.254 1.00 98.38 97 GLN A N 1
ATOM 770 C CA . GLN A 1 97 ? 34.534 -5.505 -48.143 1.00 98.38 97 GLN A CA 1
ATOM 771 C C . GLN A 1 97 ? 34.418 -4.717 -46.833 1.00 98.38 97 GLN A C 1
ATOM 773 O O . GLN A 1 97 ? 33.399 -4.816 -46.147 1.00 98.38 97 GLN A O 1
ATOM 778 N N . LEU A 1 98 ? 35.399 -3.874 -46.506 1.00 98.44 98 LEU A N 1
ATOM 779 C CA . LEU A 1 98 ? 35.365 -3.024 -45.314 1.00 98.44 98 LEU A CA 1
ATOM 780 C C . LEU A 1 98 ? 34.212 -2.018 -45.367 1.00 98.44 98 LEU A C 1
ATOM 782 O O . LEU A 1 98 ? 33.503 -1.841 -44.377 1.00 98.44 98 LEU A O 1
ATOM 786 N N . LYS A 1 99 ? 33.959 -1.408 -46.531 1.00 98.25 99 LYS A N 1
ATOM 787 C CA . LYS A 1 99 ? 32.797 -0.526 -46.731 1.00 98.25 99 LYS A CA 1
ATOM 788 C C . LYS A 1 99 ? 31.477 -1.265 -46.535 1.00 98.25 99 LYS A C 1
ATOM 790 O O . LYS A 1 99 ? 30.563 -0.717 -45.920 1.00 98.25 99 LYS A O 1
ATOM 795 N N . LYS A 1 100 ? 31.381 -2.507 -47.017 1.00 98.38 100 LYS A N 1
ATOM 796 C CA . LYS A 1 100 ? 30.210 -3.360 -46.790 1.00 98.38 100 LYS A CA 1
ATOM 797 C C . LYS A 1 100 ? 30.016 -3.647 -45.300 1.00 98.38 100 LYS A C 1
ATOM 799 O O . LYS A 1 100 ? 28.929 -3.416 -44.782 1.00 98.38 100 LYS A O 1
ATOM 804 N N . HIS A 1 101 ? 31.064 -4.078 -44.600 1.00 98.62 101 HIS A N 1
ATOM 805 C CA . HIS A 1 101 ? 30.995 -4.318 -43.159 1.00 98.62 101 HIS A CA 1
ATOM 806 C C . HIS A 1 101 ? 30.599 -3.064 -42.380 1.00 98.62 101 HIS A C 1
ATOM 808 O O . HIS A 1 101 ? 29.774 -3.152 -41.476 1.00 98.62 101 HIS A O 1
ATOM 814 N N . LEU A 1 102 ? 31.124 -1.894 -42.751 1.00 98.50 102 LEU A N 1
ATOM 815 C CA . LEU A 1 102 ? 30.757 -0.629 -42.119 1.00 98.50 102 LEU A CA 1
ATOM 816 C C . LEU A 1 102 ? 29.258 -0.329 -42.271 1.00 98.50 102 LEU A C 1
ATOM 818 O O . LEU A 1 102 ? 28.613 0.065 -41.300 1.00 98.50 102 LEU A O 1
ATOM 822 N N . ALA A 1 103 ? 28.692 -0.564 -43.459 1.00 98.38 103 ALA A N 1
ATOM 823 C CA . ALA A 1 103 ? 27.258 -0.417 -43.692 1.00 98.38 103 ALA A CA 1
ATOM 824 C C . ALA A 1 103 ? 26.437 -1.422 -42.861 1.00 98.38 103 ALA A C 1
ATOM 826 O O . ALA A 1 103 ? 25.495 -1.025 -42.173 1.00 98.38 103 ALA A O 1
ATOM 827 N N . ASP A 1 104 ? 26.833 -2.698 -42.853 1.00 98.31 104 ASP A N 1
ATOM 828 C CA . ASP A 1 104 ? 26.152 -3.753 -42.092 1.00 98.31 104 ASP A CA 1
ATOM 829 C C . ASP A 1 104 ? 26.174 -3.469 -40.578 1.00 98.31 104 ASP A C 1
ATOM 831 O O . ASP A 1 104 ? 25.165 -3.637 -39.885 1.00 98.31 104 ASP A O 1
ATOM 835 N N . TYR A 1 105 ? 27.311 -3.013 -40.046 1.00 98.56 105 TYR A N 1
ATOM 836 C CA . TYR A 1 105 ? 27.434 -2.647 -38.636 1.00 98.56 105 TYR A CA 1
ATOM 837 C C . TYR A 1 105 ? 26.661 -1.376 -38.297 1.00 98.56 105 TYR A C 1
ATOM 839 O O . TYR A 1 105 ? 26.045 -1.333 -37.236 1.00 98.56 105 TYR A O 1
ATOM 847 N N . SER A 1 106 ? 26.611 -0.387 -39.192 1.00 98.19 106 SER A N 1
ATOM 848 C CA . SER A 1 106 ? 25.800 0.820 -38.992 1.00 98.19 106 SER A CA 1
ATOM 849 C C . SER A 1 106 ? 24.313 0.485 -38.806 1.00 98.19 106 SER A C 1
ATOM 851 O O . SER A 1 106 ? 23.669 1.002 -37.890 1.00 98.19 106 SER A O 1
ATOM 853 N N . VAL A 1 107 ? 23.777 -0.451 -39.600 1.00 98.56 107 VAL A N 1
ATOM 854 C CA . VAL A 1 107 ? 22.389 -0.926 -39.460 1.00 98.56 107 VAL A CA 1
ATOM 855 C C . VAL A 1 107 ? 22.179 -1.661 -38.133 1.00 98.56 107 VAL A C 1
ATOM 857 O O . VAL A 1 107 ? 21.225 -1.362 -37.413 1.00 98.56 107 VAL A O 1
ATOM 860 N N . LYS A 1 108 ? 23.078 -2.586 -37.769 1.00 98.62 108 LYS A N 1
ATOM 861 C CA . LYS A 1 108 ? 23.001 -3.312 -36.485 1.00 98.62 108 LYS A CA 1
ATOM 862 C C . LYS A 1 108 ? 23.064 -2.367 -35.288 1.00 98.62 108 LYS A C 1
ATOM 864 O O . LYS A 1 108 ? 22.340 -2.550 -34.314 1.00 98.62 108 LYS A O 1
ATOM 869 N N . GLU A 1 109 ? 23.898 -1.337 -35.360 1.00 98.12 109 GLU A N 1
ATOM 870 C CA . GLU A 1 109 ? 24.028 -0.342 -34.302 1.00 98.12 109 GLU A CA 1
ATOM 871 C C . GLU A 1 109 ? 22.739 0.481 -34.144 1.00 98.12 109 GLU A C 1
ATOM 873 O O . GLU A 1 109 ? 22.288 0.725 -33.024 1.00 98.12 109 GLU A O 1
ATOM 878 N N . ALA A 1 110 ? 22.097 0.864 -35.253 1.00 98.38 110 ALA A N 1
ATOM 879 C CA . ALA A 1 110 ? 20.788 1.516 -35.223 1.00 98.38 110 ALA A CA 1
ATOM 880 C C . ALA A 1 110 ? 19.701 0.605 -34.622 1.00 98.38 110 ALA A C 1
ATOM 882 O O . ALA A 1 110 ? 18.897 1.065 -33.809 1.00 98.38 110 ALA A O 1
ATOM 883 N N . GLN A 1 111 ? 19.711 -0.690 -34.957 1.00 98.56 111 GLN A N 1
ATOM 884 C CA . GLN A 1 111 ? 18.792 -1.675 -34.385 1.00 98.56 111 GLN A CA 1
ATOM 885 C C . GLN A 1 111 ? 18.972 -1.812 -32.865 1.00 98.56 111 GLN A C 1
ATOM 887 O O . GLN A 1 111 ? 17.999 -1.671 -32.125 1.00 98.56 111 GLN A O 1
ATOM 892 N N . ILE A 1 112 ? 20.206 -2.009 -32.388 1.00 98.50 112 ILE A N 1
ATOM 893 C CA . ILE A 1 112 ? 20.508 -2.139 -30.951 1.00 98.50 112 ILE A CA 1
ATOM 894 C C . ILE A 1 112 ? 20.092 -0.873 -30.194 1.00 98.50 112 ILE A C 1
ATOM 896 O O . ILE A 1 112 ? 19.535 -0.958 -29.099 1.00 98.50 112 ILE A O 1
ATOM 900 N N . ARG A 1 113 ? 20.308 0.316 -30.773 1.00 98.50 113 ARG A N 1
ATOM 901 C CA . ARG A 1 113 ? 19.835 1.576 -30.177 1.00 98.50 113 ARG A CA 1
ATOM 902 C C . ARG A 1 113 ? 18.313 1.617 -30.038 1.00 98.50 113 ARG A C 1
ATOM 904 O O . ARG A 1 113 ? 17.821 2.078 -29.010 1.00 98.50 113 ARG A O 1
ATOM 911 N N . ASN A 1 114 ? 17.574 1.134 -31.034 1.00 98.62 114 ASN A N 1
ATOM 912 C CA . ASN A 1 114 ? 16.115 1.078 -30.974 1.00 98.62 114 ASN A CA 1
ATOM 913 C C . ASN A 1 114 ? 15.619 0.077 -29.915 1.00 98.62 114 ASN A C 1
ATOM 915 O O . ASN A 1 114 ? 14.754 0.408 -29.107 1.00 98.62 114 ASN A O 1
ATOM 919 N N . GLU A 1 115 ? 16.195 -1.125 -29.867 1.00 98.44 115 GLU A N 1
ATOM 920 C CA . GLU A 1 115 ? 15.861 -2.136 -28.854 1.00 98.44 115 GLU A CA 1
ATOM 921 C C . GLU A 1 115 ? 16.159 -1.632 -27.439 1.00 98.44 115 GLU A C 1
ATOM 923 O O . GLU A 1 115 ? 15.309 -1.730 -26.550 1.00 98.44 115 GLU A O 1
ATOM 928 N N . LYS A 1 116 ? 17.321 -0.994 -27.250 1.00 98.44 116 LYS A N 1
ATOM 929 C CA . LYS A 1 116 ? 17.686 -0.325 -25.999 1.00 98.44 116 LYS A CA 1
ATOM 930 C C . LYS A 1 116 ? 16.617 0.682 -25.576 1.00 98.44 116 LYS A C 1
ATOM 932 O O . LYS A 1 116 ? 16.155 0.633 -24.440 1.00 98.44 116 LYS A O 1
ATOM 937 N N . TYR A 1 117 ? 16.183 1.550 -26.487 1.00 98.75 117 TYR A N 1
ATOM 938 C CA . TYR A 1 117 ? 15.154 2.552 -26.203 1.00 98.75 117 TYR A CA 1
ATOM 939 C C . TYR A 1 117 ? 13.815 1.932 -25.771 1.00 98.75 117 TYR A C 1
ATOM 941 O O . TYR A 1 117 ? 13.175 2.403 -24.826 1.00 98.75 117 TYR A O 1
ATOM 949 N N . VAL A 1 118 ? 13.382 0.856 -26.434 1.00 98.69 118 VAL A N 1
ATOM 950 C CA . VAL A 1 118 ? 12.146 0.142 -26.077 1.00 98.69 118 VAL A CA 1
ATOM 951 C C . VAL A 1 118 ? 12.256 -0.493 -24.688 1.00 98.69 118 VAL A C 1
ATOM 953 O O . VAL A 1 118 ? 11.324 -0.381 -23.885 1.00 98.69 118 VAL A O 1
ATOM 956 N N . LEU A 1 119 ? 13.392 -1.120 -24.373 1.00 98.75 119 LEU A N 1
ATOM 957 C CA . LEU A 1 119 ? 13.634 -1.729 -23.064 1.00 98.75 119 LEU A CA 1
ATOM 958 C C . LEU A 1 119 ? 13.687 -0.684 -21.947 1.00 98.75 119 LEU A C 1
ATOM 960 O O . LEU A 1 119 ? 13.065 -0.881 -20.905 1.00 98.75 119 LEU A O 1
ATOM 964 N N . GLU A 1 120 ? 14.350 0.449 -22.170 1.00 98.56 120 GLU A N 1
ATOM 965 C CA . GLU A 1 120 ? 14.392 1.563 -21.215 1.00 98.56 120 GLU A CA 1
ATOM 966 C C . GLU A 1 120 ? 12.987 2.076 -20.890 1.00 98.56 120 GLU A C 1
ATOM 968 O O . GLU A 1 120 ? 12.633 2.216 -19.717 1.00 98.56 120 GLU A O 1
ATOM 973 N N . LYS A 1 121 ? 12.142 2.266 -21.912 1.00 98.62 121 LYS A N 1
ATOM 974 C CA . LYS A 1 121 ? 10.731 2.620 -21.714 1.00 98.62 121 LYS A CA 1
ATOM 975 C C . LYS A 1 121 ? 9.978 1.577 -20.898 1.00 98.62 121 LYS A C 1
ATOM 977 O O . LYS A 1 121 ? 9.194 1.938 -20.021 1.00 98.62 121 LYS A O 1
ATOM 982 N N . ARG A 1 122 ? 10.198 0.289 -21.171 1.00 98.69 122 ARG A N 1
ATOM 983 C CA . ARG A 1 122 ? 9.530 -0.791 -20.438 1.00 98.69 122 ARG A CA 1
ATOM 984 C C . ARG A 1 122 ? 9.966 -0.827 -18.976 1.00 98.69 122 ARG A C 1
ATOM 986 O O . ARG A 1 122 ? 9.111 -0.981 -18.110 1.00 98.69 122 ARG A O 1
ATOM 993 N N . ILE A 1 123 ? 11.255 -0.649 -18.695 1.00 98.56 123 ILE A N 1
ATOM 994 C CA . ILE A 1 123 ? 11.789 -0.575 -17.329 1.00 98.56 123 ILE A CA 1
ATOM 995 C C . ILE A 1 123 ? 11.204 0.633 -16.595 1.00 98.56 123 ILE A C 1
ATOM 997 O O . ILE A 1 123 ? 10.743 0.481 -15.467 1.00 98.56 123 ILE A O 1
ATOM 1001 N N . ALA A 1 124 ? 11.167 1.806 -17.233 1.00 98.50 124 ALA A N 1
ATOM 1002 C CA . ALA A 1 124 ? 10.572 3.006 -16.648 1.00 98.50 124 ALA A CA 1
ATOM 1003 C C . ALA A 1 124 ? 9.086 2.799 -16.310 1.00 98.50 124 ALA A C 1
ATOM 1005 O O . ALA A 1 124 ? 8.654 3.128 -15.209 1.00 98.50 124 ALA A O 1
ATOM 1006 N N . TYR A 1 125 ? 8.327 2.181 -17.218 1.00 98.56 125 TYR A N 1
ATOM 1007 C CA . TYR A 1 125 ? 6.925 1.840 -16.981 1.00 98.56 125 TYR A CA 1
ATOM 1008 C C . TYR A 1 125 ? 6.747 0.858 -15.815 1.00 98.56 125 TYR A C 1
ATOM 1010 O O . TYR A 1 125 ? 5.905 1.080 -14.951 1.00 98.56 125 TYR A O 1
ATOM 1018 N N . MET A 1 126 ? 7.541 -0.219 -15.768 1.00 98.81 126 MET A N 1
ATOM 1019 C CA . MET A 1 126 ? 7.450 -1.209 -14.688 1.00 98.81 126 MET A CA 1
ATOM 1020 C C . MET A 1 126 ? 7.792 -0.602 -13.324 1.00 98.81 126 MET A C 1
ATOM 1022 O O . MET A 1 126 ? 7.131 -0.932 -12.346 1.00 98.81 126 MET A O 1
ATOM 1026 N N . ARG A 1 127 ? 8.772 0.310 -13.262 1.00 98.69 127 ARG A N 1
ATOM 1027 C CA . ARG A 1 127 ? 9.100 1.049 -12.033 1.00 98.69 127 ARG A CA 1
ATOM 1028 C C . ARG A 1 127 ? 7.934 1.916 -11.574 1.00 98.69 127 ARG A C 1
ATOM 1030 O O . ARG A 1 127 ? 7.512 1.788 -10.437 1.00 98.69 127 ARG A O 1
ATOM 1037 N N . LEU A 1 128 ? 7.355 2.703 -12.481 1.00 98.50 128 LEU A N 1
ATOM 1038 C CA . LEU A 1 128 ? 6.209 3.553 -12.158 1.00 98.50 128 LEU A CA 1
ATOM 1039 C C . LEU A 1 128 ? 5.011 2.742 -11.640 1.00 98.50 128 LEU A C 1
ATOM 1041 O O . LEU A 1 128 ? 4.382 3.126 -10.660 1.00 98.50 128 LEU A O 1
ATOM 1045 N N . ALA A 1 129 ? 4.699 1.613 -12.283 1.00 98.44 129 ALA A N 1
ATOM 1046 C CA . ALA A 1 129 ? 3.603 0.746 -11.857 1.00 98.44 129 ALA A CA 1
ATOM 1047 C C . ALA A 1 129 ? 3.863 0.111 -10.481 1.00 98.44 129 ALA A C 1
ATOM 1049 O O . ALA A 1 129 ? 2.938 -0.022 -9.685 1.00 98.44 129 ALA A O 1
ATOM 1050 N N . PHE A 1 130 ? 5.111 -0.266 -10.198 1.00 98.62 130 PHE A N 1
ATOM 1051 C CA . PHE A 1 130 ? 5.498 -0.799 -8.896 1.00 98.62 130 PHE A CA 1
ATOM 1052 C C . PHE A 1 130 ? 5.384 0.261 -7.797 1.00 98.62 130 PHE A C 1
ATOM 1054 O O . PHE A 1 130 ? 4.773 -0.004 -6.765 1.00 98.62 130 PHE A O 1
ATOM 1061 N N . ASP A 1 131 ? 5.891 1.470 -8.044 1.00 98.56 131 ASP A N 1
ATOM 1062 C CA . ASP A 1 131 ? 5.792 2.586 -7.100 1.00 98.56 131 ASP A CA 1
ATOM 1063 C C . ASP A 1 131 ? 4.321 2.914 -6.795 1.00 98.56 131 ASP A C 1
ATOM 1065 O O . ASP A 1 131 ? 3.952 3.106 -5.636 1.00 98.56 131 ASP A O 1
ATOM 1069 N N . GLN A 1 132 ? 3.452 2.882 -7.813 1.00 98.75 132 GLN A N 1
ATOM 1070 C CA . GLN A 1 132 ? 2.010 3.049 -7.625 1.00 98.75 132 GLN A CA 1
ATOM 1071 C C . GLN A 1 132 ? 1.410 1.939 -6.752 1.00 98.75 132 GLN A C 1
ATOM 1073 O O . GLN A 1 132 ? 0.677 2.233 -5.815 1.00 98.75 132 GLN A O 1
ATOM 1078 N N . GLN A 1 133 ? 1.745 0.671 -7.009 1.00 98.81 133 GLN A N 1
ATOM 1079 C CA . GLN A 1 133 ? 1.267 -0.443 -6.183 1.00 98.81 133 GLN A CA 1
ATOM 1080 C C . GLN A 1 133 ? 1.730 -0.328 -4.725 1.00 98.81 133 GLN A C 1
ATOM 1082 O O . GLN A 1 133 ? 0.976 -0.664 -3.810 1.00 98.81 133 GLN A O 1
ATOM 1087 N N . GLN A 1 134 ? 2.956 0.148 -4.493 1.00 98.75 134 GLN A N 1
ATOM 1088 C CA . GLN A 1 134 ? 3.449 0.400 -3.141 1.00 98.75 134 GLN A CA 1
ATOM 1089 C C . GLN A 1 134 ? 2.675 1.531 -2.462 1.00 98.75 134 GLN A C 1
ATOM 1091 O O . GLN A 1 134 ? 2.312 1.388 -1.294 1.00 98.75 134 GLN A O 1
ATOM 1096 N N . GLN A 1 135 ? 2.383 2.615 -3.181 1.00 98.75 135 GLN A N 1
ATOM 1097 C CA . GLN A 1 135 ? 1.571 3.710 -2.656 1.00 98.75 135 GLN A CA 1
ATOM 1098 C C . GLN A 1 135 ? 0.155 3.237 -2.301 1.00 98.75 135 GLN A C 1
ATOM 1100 O O . GLN A 1 135 ? -0.297 3.472 -1.184 1.00 98.75 135 GLN A O 1
ATOM 1105 N N . ASP A 1 136 ? -0.502 2.492 -3.192 1.00 98.62 136 ASP A N 1
ATOM 1106 C CA . ASP A 1 136 ? -1.852 1.964 -2.963 1.00 98.62 136 ASP A CA 1
ATOM 1107 C C . ASP A 1 136 ? -1.900 1.050 -1.726 1.00 98.62 136 ASP A C 1
ATOM 1109 O O . ASP A 1 136 ? -2.847 1.096 -0.935 1.00 98.62 136 ASP A O 1
ATOM 1113 N N . LEU A 1 137 ? -0.860 0.232 -1.520 1.00 98.56 137 LEU A N 1
ATOM 1114 C CA . LEU A 1 137 ? -0.733 -0.614 -0.333 1.00 98.56 137 LEU A CA 1
ATOM 1115 C C . LEU A 1 137 ? -0.580 0.220 0.947 1.00 98.56 13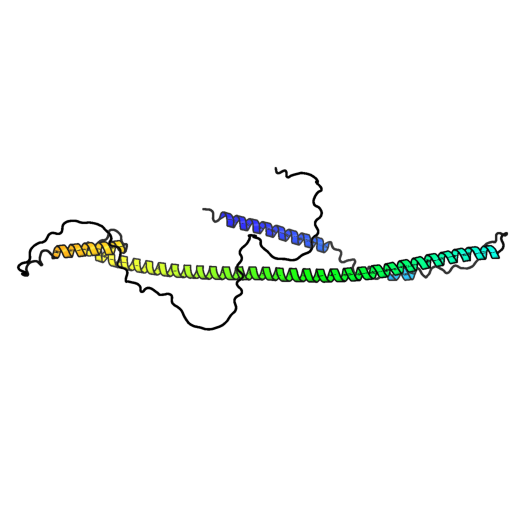7 LEU A C 1
ATOM 1117 O O . LEU A 1 137 ? -1.210 -0.091 1.961 1.00 98.56 137 LEU A O 1
ATOM 1121 N N . VAL A 1 138 ? 0.238 1.275 0.911 1.00 98.62 138 VAL A N 1
ATOM 1122 C CA . VAL A 1 138 ? 0.421 2.202 2.039 1.00 98.62 138 VAL A CA 1
ATOM 1123 C C . VAL A 1 138 ? -0.879 2.938 2.356 1.00 98.62 138 VAL A C 1
ATOM 1125 O O . VAL A 1 138 ? -1.250 3.040 3.528 1.00 98.62 138 VAL A O 1
ATOM 1128 N N . ASP A 1 139 ? -1.610 3.392 1.343 1.00 98.69 139 ASP A N 1
ATOM 1129 C CA . ASP A 1 139 ? -2.888 4.086 1.509 1.00 98.69 139 ASP A CA 1
ATOM 1130 C C . ASP A 1 139 ? -3.953 3.150 2.096 1.00 98.69 139 ASP A C 1
ATOM 1132 O O . ASP A 1 139 ? -4.663 3.515 3.041 1.00 98.69 139 ASP A O 1
ATOM 1136 N N . ALA A 1 140 ? -4.024 1.906 1.612 1.00 98.62 140 ALA A N 1
ATOM 1137 C CA . ALA A 1 140 ? -4.918 0.887 2.152 1.00 98.62 140 ALA A CA 1
ATOM 1138 C C . ALA A 1 140 ? -4.597 0.559 3.620 1.00 98.62 140 ALA A C 1
ATOM 1140 O O . ALA A 1 140 ? -5.505 0.502 4.455 1.00 98.62 140 ALA A O 1
ATOM 1141 N N . ALA A 1 141 ? -3.314 0.392 3.957 1.00 98.69 141 ALA A N 1
ATOM 1142 C CA . ALA A 1 141 ? -2.874 0.151 5.328 1.00 98.69 141 ALA A CA 1
ATOM 1143 C C . ALA A 1 141 ? -3.192 1.343 6.244 1.00 98.69 141 ALA A C 1
ATOM 1145 O O . ALA A 1 141 ? -3.717 1.154 7.343 1.00 98.69 141 ALA A O 1
ATOM 1146 N N . SER A 1 142 ? -2.951 2.568 5.773 1.00 98.81 142 SER A N 1
ATOM 1147 C CA . SER A 1 142 ? -3.243 3.802 6.511 1.00 98.81 142 SER A CA 1
ATOM 1148 C C . SER A 1 142 ? -4.737 3.936 6.803 1.00 98.81 142 SER A C 1
ATOM 1150 O O . SER A 1 142 ? -5.136 4.207 7.936 1.00 98.81 142 SER A O 1
ATOM 1152 N N . LYS A 1 143 ? -5.582 3.649 5.809 1.00 98.69 143 LYS A N 1
ATOM 1153 C CA . LYS A 1 143 ? -7.039 3.647 5.966 1.00 98.69 143 LYS A CA 1
ATOM 1154 C C . LYS A 1 143 ? -7.512 2.573 6.952 1.00 98.69 143 LYS A C 1
ATOM 1156 O O . LYS A 1 143 ? -8.353 2.852 7.803 1.00 98.69 143 LYS A O 1
ATOM 1161 N N . ALA A 1 144 ? -6.955 1.363 6.886 1.00 98.56 144 ALA A N 1
ATOM 1162 C CA . ALA A 1 144 ? -7.279 0.285 7.822 1.00 98.56 144 ALA A CA 1
ATOM 1163 C C . ALA A 1 144 ? -6.866 0.610 9.269 1.00 98.56 144 ALA A C 1
ATOM 1165 O O . ALA A 1 144 ? -7.587 0.268 10.209 1.00 98.56 144 ALA A O 1
ATOM 1166 N N . LEU A 1 145 ? -5.726 1.284 9.457 1.00 98.69 145 LEU A N 1
ATOM 1167 C CA . LEU A 1 145 ? -5.285 1.759 10.769 1.00 98.69 145 LEU A CA 1
ATOM 1168 C C . LEU A 1 145 ? -6.218 2.836 11.323 1.00 98.69 145 LEU A C 1
ATOM 1170 O O . LEU A 1 145 ? -6.614 2.721 12.481 1.00 98.69 145 LEU A O 1
ATOM 1174 N N . SER A 1 146 ? -6.634 3.800 10.496 1.00 98.69 146 SER A N 1
ATOM 1175 C CA . SER A 1 146 ? -7.628 4.812 10.882 1.00 98.69 146 SER A CA 1
ATOM 1176 C C . SER A 1 146 ? -8.932 4.162 11.353 1.00 98.69 146 SER A C 1
ATOM 1178 O O . SER A 1 146 ? -9.404 4.463 12.442 1.00 98.69 146 SER A O 1
ATOM 1180 N N . TYR A 1 147 ? -9.470 3.191 10.604 1.00 98.75 147 TYR A N 1
ATOM 1181 C CA . TYR A 1 147 ? -10.687 2.485 11.020 1.00 98.75 147 TYR A CA 1
ATOM 1182 C C . TYR A 1 147 ? -10.525 1.729 12.342 1.00 98.75 147 TYR A C 1
ATOM 1184 O O . TYR A 1 147 ? -11.438 1.707 13.167 1.00 98.75 147 TYR A O 1
ATOM 1192 N N . ARG A 1 148 ? -9.369 1.091 12.564 1.00 98.62 148 ARG A N 1
ATOM 1193 C CA . ARG A 1 148 ? -9.094 0.419 13.840 1.00 98.62 148 ARG A CA 1
ATOM 1194 C C . ARG A 1 148 ? -9.016 1.429 14.986 1.00 98.62 148 ARG A C 1
ATOM 1196 O O . ARG A 1 148 ? -9.485 1.113 16.076 1.00 98.62 148 ARG A O 1
ATOM 1203 N N . GLN A 1 149 ? -8.431 2.600 14.751 1.00 98.69 149 GLN A N 1
ATOM 1204 C CA . GLN A 1 149 ? -8.351 3.661 15.746 1.00 98.69 149 GLN A CA 1
ATOM 1205 C C . GLN A 1 149 ? -9.749 4.137 16.161 1.00 98.69 149 GLN A C 1
ATOM 1207 O O . GLN A 1 149 ? -10.036 4.125 17.355 1.00 98.69 149 GLN A O 1
ATOM 1212 N N . ASP A 1 150 ? -10.640 4.416 15.206 1.00 98.44 150 ASP A N 1
ATOM 1213 C CA . ASP A 1 150 ? -12.016 4.850 15.493 1.00 98.44 150 ASP A CA 1
ATOM 1214 C C . ASP A 1 150 ? -12.776 3.828 16.364 1.00 98.44 150 ASP A C 1
ATOM 1216 O O . ASP A 1 150 ? -13.444 4.181 17.336 1.00 98.44 150 ASP A O 1
ATOM 1220 N N . ILE A 1 151 ? -12.627 2.531 16.064 1.00 98.62 151 ILE A N 1
ATOM 1221 C CA . ILE A 1 151 ? -13.233 1.445 16.855 1.00 98.62 151 ILE A CA 1
ATOM 1222 C C . ILE A 1 151 ? -12.665 1.407 18.280 1.00 98.62 151 ILE A C 1
ATOM 1224 O O . ILE A 1 151 ? -13.395 1.141 19.238 1.00 98.62 151 ILE A O 1
ATOM 1228 N N . ILE A 1 152 ? -11.359 1.620 18.445 1.00 98.56 152 ILE A N 1
ATOM 1229 C CA . ILE A 1 152 ? -10.724 1.634 19.769 1.00 98.56 152 ILE A CA 1
ATOM 1230 C C . ILE A 1 152 ? -11.215 2.837 20.577 1.00 98.56 152 ILE A C 1
ATOM 1232 O O . ILE A 1 152 ? -11.568 2.669 21.743 1.00 98.56 152 ILE A O 1
ATOM 1236 N N . GLU A 1 153 ? -11.285 4.018 19.967 1.00 98.56 153 GLU A N 1
ATOM 1237 C CA . GLU A 1 153 ? -11.785 5.234 20.615 1.00 98.56 153 GLU A CA 1
ATOM 1238 C C . GLU A 1 153 ? -13.237 5.071 21.084 1.00 98.56 153 GLU A C 1
ATOM 1240 O O . GLU A 1 153 ? -13.568 5.432 22.218 1.00 98.56 153 GLU A O 1
ATOM 1245 N N . GLU A 1 154 ? -14.089 4.439 20.275 1.00 98.62 154 GLU A N 1
ATOM 1246 C CA . GLU A 1 154 ? -15.469 4.150 20.668 1.00 98.62 154 GLU A CA 1
ATOM 1247 C C . GLU A 1 154 ? -15.553 3.111 21.796 1.00 98.62 154 GLU A C 1
ATOM 1249 O O . GLU A 1 154 ? -16.300 3.295 22.754 1.00 98.62 154 GLU A O 1
ATOM 1254 N N . ASN A 1 155 ? -14.738 2.053 21.765 1.00 98.56 155 ASN A N 1
ATOM 1255 C CA . ASN A 1 155 ? -14.690 1.085 22.867 1.00 98.56 155 ASN A CA 1
ATOM 1256 C C . ASN A 1 155 ? -14.253 1.730 24.190 1.00 98.56 155 ASN A C 1
ATOM 1258 O O . ASN A 1 155 ? -14.761 1.365 25.254 1.00 98.56 155 ASN A O 1
ATOM 1262 N N . ILE A 1 156 ? -13.333 2.698 24.137 1.00 98.75 156 ILE A N 1
ATOM 1263 C CA . ILE A 1 156 ? -12.931 3.481 25.311 1.00 98.75 156 ILE A CA 1
ATOM 1264 C C . ILE A 1 156 ? -14.129 4.280 25.836 1.00 98.75 156 ILE A C 1
ATOM 1266 O O . ILE A 1 156 ? -14.423 4.217 27.031 1.00 98.75 156 ILE A O 1
ATOM 1270 N N . ARG A 1 157 ? -14.862 4.977 24.958 1.00 98.75 157 ARG A N 1
ATOM 1271 C CA . ARG A 1 157 ? -16.070 5.730 25.335 1.00 98.75 157 ARG A CA 1
ATOM 1272 C C . ARG A 1 157 ? -17.124 4.831 25.982 1.00 98.75 157 ARG A C 1
ATOM 1274 O O . ARG A 1 157 ? -17.556 5.113 27.098 1.00 98.75 157 ARG A O 1
ATOM 1281 N N . LEU A 1 158 ? -17.470 3.721 25.333 1.00 98.81 158 LEU A N 1
ATOM 1282 C CA . LEU A 1 158 ? -18.452 2.756 25.831 1.00 98.81 158 LEU A CA 1
ATOM 1283 C C . LEU A 1 158 ? -18.040 2.150 27.177 1.00 98.81 158 LEU A C 1
ATOM 1285 O O . LEU A 1 158 ? -18.891 1.901 28.029 1.00 98.81 158 LEU A O 1
ATOM 1289 N N . THR A 1 159 ? -16.741 1.942 27.404 1.00 98.75 159 THR A N 1
ATOM 1290 C CA . THR A 1 159 ? -16.231 1.470 28.700 1.00 98.75 159 THR A CA 1
ATOM 1291 C C . THR A 1 159 ? -16.516 2.481 29.811 1.00 98.75 159 THR A C 1
ATOM 1293 O O . THR A 1 159 ? -16.974 2.091 30.887 1.00 98.75 159 THR A O 1
ATOM 1296 N N . TYR A 1 160 ? -16.302 3.777 29.558 1.00 98.69 160 TYR A N 1
ATOM 1297 C CA . TYR A 1 160 ? -16.616 4.825 30.532 1.00 98.69 160 TYR A CA 1
ATOM 1298 C C . TYR A 1 160 ? -18.120 4.955 30.787 1.00 98.69 160 TYR A C 1
ATOM 1300 O O . TYR A 1 160 ? -18.534 5.066 31.941 1.00 98.69 160 TYR A O 1
ATOM 1308 N N . GLU A 1 161 ? -18.946 4.889 29.743 1.00 98.62 161 GLU A N 1
ATOM 1309 C CA . GLU A 1 161 ? -20.408 4.907 29.884 1.00 98.62 161 GLU A CA 1
ATOM 1310 C C . GLU A 1 161 ? -20.917 3.700 30.682 1.00 98.62 161 GLU A C 1
ATOM 1312 O O . GLU A 1 161 ? -21.745 3.844 31.585 1.00 98.62 161 GLU A O 1
ATOM 1317 N N . LEU A 1 162 ? -20.365 2.511 30.423 1.00 98.56 162 LEU A N 1
ATOM 1318 C CA . LEU A 1 162 ? -20.680 1.301 31.176 1.00 98.56 162 LEU A CA 1
ATOM 1319 C C . LEU A 1 162 ? -20.296 1.442 32.653 1.00 98.56 162 LEU A C 1
ATOM 1321 O O . LEU A 1 162 ? -21.080 1.063 33.527 1.00 98.56 162 LEU A O 1
ATOM 1325 N N . GLN A 1 163 ? -19.117 1.997 32.943 1.00 98.50 163 GLN A N 1
ATOM 1326 C CA . GLN A 1 163 ? -18.679 2.250 34.313 1.00 98.50 163 GLN A CA 1
ATOM 1327 C C . GLN A 1 163 ? -19.613 3.238 35.023 1.00 98.50 163 GLN A C 1
ATOM 1329 O O . GLN A 1 163 ? -19.987 2.999 36.173 1.00 98.50 163 GLN A O 1
ATOM 1334 N N . ALA A 1 164 ? -20.030 4.313 34.348 1.00 98.38 164 ALA A N 1
ATOM 1335 C CA . ALA A 1 164 ? -20.978 5.282 34.893 1.00 98.38 164 ALA A CA 1
ATOM 1336 C C . ALA A 1 164 ? -22.329 4.623 35.219 1.00 98.38 164 ALA A C 1
ATOM 1338 O O . ALA A 1 164 ? -22.803 4.722 36.352 1.00 98.38 164 ALA A O 1
ATOM 1339 N N . ALA A 1 165 ? -22.892 3.848 34.287 1.00 97.88 165 ALA A N 1
ATOM 1340 C CA . ALA A 1 165 ? -24.144 3.122 34.502 1.00 97.88 165 ALA A CA 1
ATOM 1341 C C . ALA A 1 165 ? -24.040 2.095 35.648 1.00 97.88 165 ALA A C 1
ATOM 1343 O O . ALA A 1 165 ? -24.964 1.930 36.450 1.00 97.88 165 ALA A O 1
ATOM 1344 N N . GLN A 1 166 ? -22.903 1.403 35.767 1.00 96.56 166 GLN A N 1
ATOM 1345 C CA . GLN A 1 166 ? -22.650 0.476 36.872 1.00 96.56 166 GLN A CA 1
ATOM 1346 C C . GLN A 1 166 ? -22.539 1.196 38.218 1.00 96.56 166 GLN A C 1
ATOM 1348 O O . GLN A 1 166 ? -23.059 0.684 39.215 1.00 96.56 166 GLN A O 1
ATOM 1353 N N . GLN A 1 167 ? -21.897 2.365 38.251 1.00 97.94 167 GLN A N 1
ATOM 1354 C CA . GLN A 1 167 ? -21.782 3.182 39.452 1.00 97.94 167 GLN A CA 1
ATOM 1355 C C . GLN A 1 167 ? -23.150 3.704 39.897 1.00 97.94 167 GLN A C 1
ATOM 1357 O O . GLN A 1 167 ? -23.492 3.549 41.067 1.00 97.94 167 GLN A O 1
ATOM 1362 N N . GLU A 1 168 ? -23.964 4.239 38.984 1.00 96.81 168 GLU A N 1
ATOM 1363 C CA . GLU A 1 168 ? -25.337 4.668 39.282 1.00 96.81 168 GLU A CA 1
ATOM 1364 C C . GLU A 1 168 ? -26.172 3.520 39.852 1.00 96.81 168 GLU A C 1
ATOM 1366 O O . GLU A 1 168 ? -26.823 3.667 40.889 1.00 96.81 168 GLU A O 1
ATOM 1371 N N . ARG A 1 169 ? -26.090 2.337 39.228 1.00 95.62 169 ARG A N 1
ATOM 1372 C CA . ARG A 1 169 ? -26.760 1.129 39.721 1.00 95.62 169 ARG A CA 1
ATOM 1373 C C . ARG A 1 169 ? -26.287 0.753 41.125 1.00 95.62 169 ARG A C 1
ATOM 1375 O O . ARG A 1 169 ? -27.115 0.411 41.963 1.00 95.62 169 ARG A O 1
ATOM 1382 N N . SER A 1 170 ? -24.980 0.796 41.385 1.00 95.38 170 SER A N 1
ATOM 1383 C CA . SER A 1 170 ? -24.407 0.497 42.704 1.00 95.38 170 SER A CA 1
ATOM 1384 C C . SER A 1 170 ? -24.906 1.483 43.760 1.00 95.38 170 SER A C 1
ATOM 1386 O O . SER A 1 170 ? -25.392 1.072 44.814 1.00 95.38 170 SER A O 1
ATOM 1388 N N . THR A 1 171 ? -24.881 2.779 43.445 1.00 96.62 171 THR A N 1
ATOM 1389 C CA . THR A 1 171 ? -25.402 3.840 44.310 1.00 96.62 171 THR A CA 1
ATOM 1390 C C . THR A 1 171 ? -26.887 3.636 44.612 1.00 96.62 171 THR A C 1
ATOM 1392 O O . THR A 1 171 ? -27.285 3.708 45.774 1.00 96.62 171 THR A O 1
ATOM 1395 N N . PHE A 1 172 ? -27.697 3.313 43.602 1.00 96.06 172 PHE A N 1
ATOM 1396 C CA . PHE A 1 172 ? -29.122 3.031 43.773 1.00 96.06 172 PHE A CA 1
ATOM 1397 C C . PHE A 1 172 ? -29.378 1.789 44.638 1.00 96.06 172 PHE A C 1
ATOM 1399 O O . PHE A 1 172 ? -30.191 1.819 45.557 1.00 96.06 172 PHE A O 1
ATOM 1406 N N . VAL A 1 173 ? -28.675 0.685 44.383 1.00 95.25 173 VAL A N 1
ATOM 1407 C CA . VAL A 1 173 ? -28.832 -0.547 45.173 1.00 95.25 173 VAL A CA 1
ATOM 1408 C C . VAL A 1 173 ? -28.390 -0.326 46.622 1.00 95.25 173 VAL A C 1
ATOM 1410 O O . VAL A 1 173 ? -29.063 -0.789 47.544 1.00 95.25 173 VAL A O 1
ATOM 1413 N N . SER A 1 174 ? -27.306 0.424 46.836 1.00 94.94 174 SER A N 1
ATOM 1414 C CA . SER A 1 174 ? -26.809 0.758 48.172 1.00 94.94 174 SER A CA 1
ATOM 1415 C C . SER A 1 174 ? -27.781 1.629 48.971 1.00 94.94 174 SER A C 1
ATOM 1417 O O . SER A 1 174 ? -27.787 1.524 50.195 1.00 94.94 174 SER A O 1
ATOM 1419 N N . SER A 1 175 ? -28.589 2.475 48.323 1.00 95.62 175 SER A N 1
ATOM 1420 C CA . SER A 1 175 ? -29.627 3.261 49.004 1.00 95.62 175 SER A CA 1
ATOM 1421 C C . SER A 1 175 ? -30.932 2.480 49.195 1.00 95.62 175 SER A C 1
ATOM 1423 O O . SER A 1 175 ? -31.612 2.667 50.201 1.00 95.62 175 SER A O 1
ATOM 1425 N N . LEU A 1 176 ? -31.267 1.567 48.277 1.00 94.19 176 LEU A N 1
ATOM 1426 C CA . LEU A 1 176 ? -32.505 0.785 48.318 1.00 94.19 176 LEU A CA 1
ATOM 1427 C C . LEU A 1 176 ? -32.471 -0.368 49.334 1.00 94.19 176 LEU A C 1
ATOM 1429 O O . LEU A 1 176 ? -33.464 -0.610 50.018 1.00 94.19 176 LEU A O 1
ATOM 1433 N N . LEU A 1 177 ? -31.364 -1.110 49.432 1.00 93.31 177 LEU A N 1
ATOM 1434 C CA . LEU A 1 177 ? -31.293 -2.308 50.283 1.00 93.31 177 LEU A CA 1
ATOM 1435 C C . LEU A 1 177 ? -31.555 -2.040 51.776 1.00 93.31 177 LEU A C 1
ATOM 1437 O O . LEU A 1 177 ? -32.290 -2.832 52.368 1.00 93.31 177 LEU A O 1
ATOM 1441 N N . PRO A 1 178 ? -31.023 -0.965 52.395 1.00 94.06 178 PRO A N 1
ATOM 1442 C CA . PRO A 1 178 ? -31.350 -0.626 53.779 1.00 94.06 178 PRO A CA 1
ATOM 1443 C C . PRO A 1 178 ? -32.850 -0.390 53.985 1.00 94.06 178 PRO A C 1
ATOM 1445 O O . PRO A 1 178 ? -33.424 -0.940 54.920 1.00 94.06 178 PRO A O 1
ATOM 1448 N N . LEU A 1 179 ? -33.505 0.323 53.059 1.00 93.94 179 LEU A N 1
ATOM 1449 C CA . LEU A 1 179 ? -34.950 0.567 53.112 1.00 93.94 179 LEU A CA 1
ATOM 1450 C C . LEU A 1 179 ? -35.741 -0.742 53.041 1.00 93.94 179 LEU A C 1
ATOM 1452 O O . LEU A 1 179 ? -36.706 -0.921 53.770 1.00 93.94 179 LEU A O 1
ATOM 1456 N N . LEU A 1 180 ? -35.330 -1.695 52.200 1.00 92.44 180 LEU A N 1
ATOM 1457 C CA . LEU A 1 180 ? -35.977 -3.011 52.134 1.00 92.44 180 LEU A CA 1
ATOM 1458 C C . LEU A 1 180 ? -35.743 -3.846 53.402 1.00 92.44 180 LEU A C 1
ATOM 1460 O O . LEU A 1 180 ? -36.611 -4.631 53.788 1.00 92.44 180 LEU A O 1
ATOM 1464 N N . ALA A 1 181 ? -34.587 -3.691 54.052 1.00 91.31 181 ALA A N 1
ATOM 1465 C CA . ALA A 1 181 ? -34.260 -4.408 55.280 1.00 91.31 181 ALA A CA 1
ATOM 1466 C C . ALA A 1 181 ? -35.164 -3.995 56.452 1.00 91.31 181 ALA A C 1
ATOM 1468 O O . ALA A 1 181 ? -35.590 -4.867 57.208 1.00 91.31 181 ALA A O 1
ATOM 1469 N N . GLU A 1 182 ? -35.530 -2.713 56.553 1.00 91.44 182 GLU A N 1
ATOM 1470 C CA . GLU A 1 182 ? -36.455 -2.202 57.581 1.00 91.44 182 GLU A CA 1
ATOM 1471 C C . GLU A 1 182 ? -37.814 -2.920 57.569 1.00 91.44 182 GLU A C 1
ATOM 1473 O O . GLU A 1 182 ? -38.400 -3.163 58.622 1.00 91.44 182 GLU A O 1
ATOM 1478 N N . TYR A 1 183 ? -38.287 -3.334 56.391 1.00 88.88 183 TYR A N 1
ATOM 1479 C CA . TYR A 1 183 ? -39.564 -4.035 56.221 1.00 88.88 183 TYR A CA 1
ATOM 1480 C C . TYR A 1 183 ? -39.414 -5.559 56.111 1.00 88.88 183 TYR A C 1
ATOM 1482 O O . TYR A 1 183 ? -40.379 -6.243 55.771 1.00 88.88 183 TYR A O 1
ATOM 1490 N N . SER A 1 184 ? -38.234 -6.126 56.400 1.00 86.94 184 SER A N 1
ATOM 1491 C CA . SER A 1 184 ? -37.901 -7.557 56.229 1.00 86.94 184 SER A CA 1
ATOM 1492 C C . SER A 1 184 ? -38.023 -8.081 54.784 1.00 86.94 184 SER A C 1
ATOM 1494 O O . SER A 1 184 ? -38.212 -9.274 54.543 1.00 86.94 184 SER A O 1
ATOM 1496 N N . TRP A 1 185 ? -37.894 -7.198 53.789 1.00 87.62 185 TRP A N 1
ATOM 1497 C CA . TRP A 1 185 ? -37.976 -7.515 52.354 1.00 87.62 185 TRP A CA 1
ATOM 1498 C C . TRP A 1 185 ? -36.600 -7.764 51.725 1.00 87.62 185 TRP A C 1
ATOM 1500 O O . TRP A 1 185 ? -36.395 -7.527 50.532 1.00 87.62 185 TRP A O 1
ATOM 1510 N N . GLN A 1 186 ? -35.639 -8.246 52.514 1.00 88.69 186 GLN A N 1
ATOM 1511 C CA . GLN A 1 186 ? -34.275 -8.482 52.050 1.00 88.69 186 GLN A CA 1
ATOM 1512 C C . GL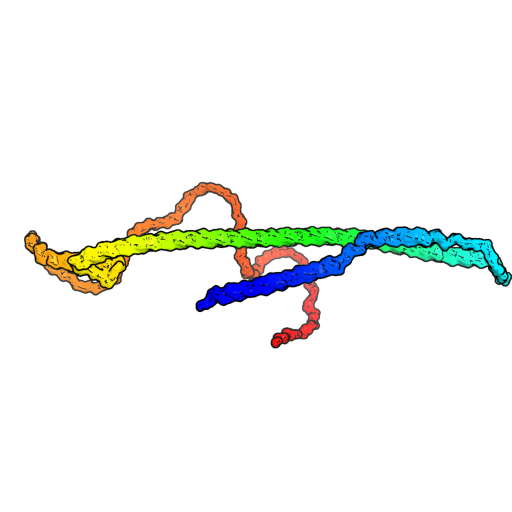N A 1 186 ? -34.238 -9.559 50.955 1.00 88.69 186 GLN A C 1
ATOM 1514 O O . GLN A 1 186 ? -34.681 -10.688 51.187 1.00 88.69 186 GLN A O 1
ATOM 1519 N N . PRO A 1 187 ? -33.739 -9.228 49.753 1.00 89.88 187 PRO A N 1
ATOM 1520 C CA . PRO A 1 187 ? -33.571 -10.205 48.693 1.00 89.88 187 PRO A CA 1
ATOM 1521 C C . PRO A 1 187 ? -32.341 -11.089 48.964 1.00 89.88 187 PRO A C 1
ATOM 1523 O O . PRO A 1 187 ? -31.369 -10.620 49.560 1.00 89.88 187 PRO A O 1
ATOM 1526 N N . PRO A 1 188 ? -32.328 -12.343 48.479 1.00 87.81 188 PRO A N 1
ATOM 1527 C CA . PRO A 1 188 ? -31.175 -13.240 48.615 1.00 87.81 188 PRO A CA 1
ATOM 1528 C C . PRO A 1 188 ? -29.889 -12.723 47.957 1.00 87.81 188 PRO A C 1
ATOM 1530 O O . PRO A 1 188 ? -28.789 -13.076 48.371 1.00 87.81 188 PRO A O 1
ATOM 1533 N N . VAL A 1 189 ? -30.029 -11.919 46.900 1.00 91.19 189 VAL A N 1
ATOM 1534 C CA . VAL A 1 189 ? -28.929 -11.379 46.092 1.00 91.19 189 VAL A CA 1
ATOM 1535 C C . VAL A 1 189 ? -29.286 -9.930 45.733 1.00 91.19 189 VAL A C 1
ATOM 1537 O O . VAL A 1 189 ? -30.455 -9.654 45.461 1.00 91.19 189 VAL A O 1
ATOM 1540 N N . PRO A 1 190 ? -28.328 -8.986 45.734 1.00 88.38 190 PRO A N 1
ATOM 1541 C CA . PRO A 1 190 ? -28.588 -7.569 45.471 1.00 88.38 190 PRO A CA 1
ATOM 1542 C C . PRO A 1 190 ? -28.715 -7.232 43.972 1.00 88.38 190 PRO A C 1
ATOM 1544 O O . PRO A 1 190 ? -28.490 -6.093 43.561 1.00 88.38 190 PRO A O 1
ATOM 1547 N N . ASP A 1 191 ? -29.020 -8.209 43.120 1.00 91.88 191 ASP A N 1
ATOM 1548 C CA . ASP A 1 191 ? -29.268 -7.975 41.703 1.00 91.88 191 ASP A CA 1
ATOM 1549 C C . ASP A 1 191 ? -30.715 -7.522 41.456 1.00 91.88 191 ASP A C 1
ATOM 1551 O O . ASP A 1 191 ? -31.631 -7.788 42.238 1.00 91.88 191 ASP A O 1
ATOM 1555 N N . ALA A 1 192 ? -30.929 -6.839 40.331 1.00 89.25 192 ALA A N 1
ATOM 1556 C CA . ALA A 1 192 ? -32.221 -6.244 40.010 1.00 89.25 192 ALA A CA 1
ATOM 1557 C C . ALA A 1 192 ? -33.353 -7.283 39.910 1.00 89.25 192 ALA A C 1
ATOM 1559 O O . ALA A 1 192 ? -34.471 -7.003 40.338 1.00 89.25 192 ALA A O 1
ATOM 1560 N N . GLN A 1 193 ? -33.084 -8.483 39.382 1.00 92.94 193 GLN A N 1
ATOM 1561 C CA . GLN A 1 193 ? -34.112 -9.517 39.238 1.00 92.94 193 GLN A CA 1
ATOM 1562 C C . GLN A 1 193 ? -34.534 -10.071 40.598 1.00 92.94 193 GLN A C 1
ATOM 1564 O O . GLN A 1 193 ? -35.730 -10.208 40.861 1.00 92.94 193 GLN A O 1
ATOM 1569 N N . SER A 1 194 ? -33.574 -10.335 41.482 1.00 94.19 194 SER A N 1
ATOM 1570 C CA . SER A 1 194 ? -33.845 -10.817 42.837 1.00 94.19 194 SER A CA 1
ATOM 1571 C C . SER A 1 194 ? -34.581 -9.779 43.684 1.00 94.19 194 SER A C 1
ATOM 1573 O O . SER A 1 194 ? -35.592 -10.111 44.305 1.00 94.19 194 SER A O 1
ATOM 1575 N N . ILE A 1 195 ? -34.171 -8.505 43.621 1.00 94.19 195 ILE A N 1
ATOM 1576 C CA . ILE A 1 195 ? -34.878 -7.395 44.280 1.00 94.19 195 ILE A CA 1
ATOM 1577 C C . ILE A 1 195 ? -36.339 -7.333 43.807 1.00 94.19 195 ILE A C 1
ATOM 1579 O O . ILE A 1 195 ? -37.258 -7.367 44.627 1.00 94.19 195 ILE A O 1
ATOM 1583 N N . VAL A 1 196 ? -36.575 -7.296 42.491 1.00 93.12 196 VAL A N 1
ATOM 1584 C CA . VAL A 1 196 ? -37.929 -7.184 41.919 1.00 93.12 196 VAL A CA 1
ATOM 1585 C C . VAL A 1 196 ? -38.787 -8.403 42.260 1.00 93.12 196 VAL A C 1
ATOM 1587 O O . VAL A 1 196 ? -39.948 -8.257 42.648 1.00 93.12 196 VAL A O 1
ATOM 1590 N N . SER A 1 197 ? -38.232 -9.610 42.137 1.00 93.81 197 SER A N 1
ATOM 1591 C CA . SER A 1 197 ? -38.937 -10.855 42.451 1.00 93.81 197 SER A CA 1
ATOM 1592 C C . SER A 1 197 ? -39.326 -10.930 43.929 1.00 93.81 197 SER A C 1
ATOM 1594 O O . SER A 1 197 ? -40.474 -11.255 44.241 1.00 93.81 197 SER A O 1
ATOM 1596 N N . ASN A 1 198 ? -38.409 -10.570 44.834 1.00 93.12 198 ASN A N 1
ATOM 1597 C CA . ASN A 1 198 ? -38.641 -10.624 46.275 1.00 93.12 198 ASN A CA 1
ATOM 1598 C C . ASN A 1 198 ? -39.679 -9.593 46.735 1.00 93.12 198 ASN A C 1
ATOM 1600 O O . ASN A 1 198 ? -40.596 -9.927 47.481 1.00 93.12 198 ASN A O 1
ATOM 1604 N N . VAL A 1 199 ? -39.605 -8.355 46.236 1.00 92.69 199 VAL A N 1
ATOM 1605 C CA . VAL A 1 199 ? -40.626 -7.333 46.528 1.00 92.69 199 VAL A CA 1
ATOM 1606 C C . VAL A 1 199 ? -41.990 -7.774 45.995 1.00 92.69 199 VAL A C 1
ATOM 1608 O O . VAL A 1 199 ? -43.001 -7.655 46.684 1.00 92.69 199 VAL A O 1
ATOM 1611 N N . LYS A 1 200 ? -42.041 -8.353 44.791 1.00 92.38 200 LYS A N 1
ATOM 1612 C CA . LYS A 1 200 ? -43.288 -8.849 44.197 1.00 92.38 200 LYS A CA 1
ATOM 1613 C C . LYS A 1 200 ? -43.885 -10.025 44.973 1.00 92.38 200 LYS A C 1
ATOM 1615 O O . LYS A 1 200 ? -45.108 -10.094 45.100 1.00 92.38 200 LYS A O 1
ATOM 1620 N N . SER A 1 201 ? -43.067 -10.957 45.463 1.00 90.25 201 SER A N 1
ATOM 1621 C CA . SER A 1 201 ? -43.549 -12.084 46.271 1.00 90.25 201 SER A CA 1
ATOM 1622 C C . SER A 1 201 ? -44.085 -11.599 47.617 1.00 90.25 201 SER A C 1
ATOM 1624 O O . SER A 1 201 ? -45.199 -11.973 47.981 1.00 90.25 201 SER A O 1
ATOM 1626 N N . LYS A 1 202 ? -43.366 -10.691 48.287 1.00 88.94 202 LYS A N 1
ATOM 1627 C CA . LYS A 1 202 ? -43.780 -10.087 49.560 1.00 88.94 202 LYS A CA 1
ATOM 1628 C C . LYS A 1 202 ? -45.031 -9.217 49.427 1.00 88.94 202 LYS A C 1
ATOM 1630 O O . LYS A 1 202 ? -45.898 -9.275 50.292 1.00 88.94 202 LYS A O 1
ATOM 1635 N N . LEU A 1 203 ? -45.191 -8.489 48.320 1.00 89.50 203 LEU A N 1
ATOM 1636 C CA . LEU A 1 203 ? -46.418 -7.743 48.014 1.00 89.50 203 LEU A CA 1
ATOM 1637 C C . LEU A 1 203 ? -47.619 -8.670 47.791 1.00 89.50 203 LEU A C 1
ATOM 1639 O O . LEU A 1 203 ? -48.721 -8.394 48.258 1.00 89.50 203 LEU A O 1
ATOM 1643 N N . LYS A 1 204 ? -47.426 -9.781 47.075 1.00 89.50 204 LYS A N 1
ATOM 1644 C CA . LYS A 1 204 ? -48.489 -10.783 46.927 1.00 89.50 204 LYS A CA 1
ATOM 1645 C C . LYS A 1 204 ? -48.843 -11.398 48.275 1.00 89.50 204 LYS A C 1
ATOM 1647 O O . LYS A 1 204 ? -50.020 -11.524 48.586 1.00 89.50 204 LYS A O 1
ATOM 1652 N N . GLU A 1 205 ? -47.840 -11.763 49.069 1.00 85.31 205 GLU A N 1
ATOM 1653 C CA . GLU A 1 205 ? -48.027 -12.302 50.416 1.00 85.31 205 GLU A CA 1
ATOM 1654 C C . GLU A 1 205 ? -48.846 -11.339 51.290 1.00 85.31 205 GLU A C 1
ATOM 1656 O O . GLU A 1 205 ? -49.846 -11.758 51.870 1.00 85.31 205 GLU A O 1
ATOM 1661 N N . SER A 1 206 ? -48.516 -10.044 51.310 1.00 83.06 206 SER A N 1
ATOM 1662 C CA . SER A 1 206 ? -49.290 -9.049 52.062 1.00 83.06 206 SER A CA 1
ATOM 1663 C C . SER A 1 206 ? -50.712 -8.856 51.515 1.00 83.06 206 SER A C 1
ATOM 1665 O O . SER A 1 206 ? -51.653 -8.732 52.300 1.00 83.06 206 SER A O 1
ATOM 1667 N N . GLN A 1 207 ? -50.915 -8.915 50.192 1.00 79.31 207 GLN A N 1
ATOM 1668 C CA . GLN A 1 207 ? -52.250 -8.887 49.583 1.00 79.31 207 GLN A CA 1
ATOM 1669 C C . GLN A 1 207 ? -53.107 -10.080 50.038 1.00 79.31 207 GLN A C 1
ATOM 1671 O O . GLN A 1 207 ? -54.277 -9.892 50.368 1.00 79.31 207 GLN A O 1
ATOM 1676 N N . TYR A 1 208 ? -52.536 -11.287 50.112 1.00 73.94 208 TYR A N 1
ATOM 1677 C CA . TYR A 1 208 ? -53.234 -12.474 50.621 1.00 73.94 208 TYR A CA 1
ATOM 1678 C C . TYR A 1 208 ? -53.426 -12.465 52.139 1.00 73.94 208 TYR A C 1
ATOM 1680 O O . TYR A 1 208 ? -54.373 -13.083 52.607 1.00 73.94 208 TYR A O 1
ATOM 1688 N N . GLN A 1 209 ? -52.577 -11.779 52.909 1.00 68.81 209 GLN A N 1
ATOM 1689 C CA . GLN A 1 209 ? -52.761 -11.615 54.358 1.00 68.81 209 GLN A CA 1
ATOM 1690 C C . GLN A 1 209 ? -53.833 -10.566 54.708 1.00 68.81 209 GLN A C 1
ATOM 1692 O O . GLN A 1 209 ? -54.458 -10.661 55.761 1.00 68.81 209 GLN A O 1
ATOM 1697 N N . LEU A 1 210 ? -54.096 -9.595 53.825 1.00 59.88 210 LEU A N 1
ATOM 1698 C CA . LEU A 1 210 ? -55.154 -8.584 53.985 1.00 59.88 210 LEU A CA 1
ATOM 1699 C C . LEU A 1 210 ? -56.492 -8.983 53.336 1.00 59.88 210 LEU A C 1
ATOM 1701 O O . LEU A 1 210 ? -57.545 -8.479 53.728 1.00 59.88 210 LEU A O 1
ATOM 1705 N N . ALA A 1 211 ? -56.471 -9.900 52.367 1.00 56.53 211 ALA A N 1
ATOM 1706 C CA . ALA A 1 211 ? -57.665 -10.440 51.718 1.00 56.53 211 ALA A CA 1
ATOM 1707 C C . ALA A 1 211 ? -58.679 -11.164 52.645 1.00 56.53 211 ALA A C 1
ATOM 1709 O O . ALA A 1 211 ? -59.867 -11.077 52.339 1.00 56.53 211 ALA A O 1
ATOM 1710 N N . PRO A 1 212 ? -58.315 -11.815 53.776 1.00 54.25 212 PRO A N 1
ATOM 1711 C CA . PRO A 1 212 ? -59.274 -12.565 54.594 1.00 54.25 212 PRO A CA 1
ATOM 1712 C C . PRO A 1 212 ? -60.350 -11.702 55.270 1.00 54.25 212 PRO A C 1
ATOM 1714 O O . PRO A 1 212 ? -61.408 -12.219 55.615 1.00 54.25 212 PRO A O 1
ATOM 1717 N N . TRP A 1 213 ? -60.125 -10.390 55.409 1.00 50.88 213 TRP A N 1
ATOM 1718 C CA . TRP A 1 213 ? -61.035 -9.466 56.107 1.00 50.88 213 TRP A CA 1
ATOM 1719 C C . TRP A 1 213 ? -61.776 -8.490 55.177 1.00 50.88 213 TRP A C 1
ATOM 1721 O O . TRP A 1 213 ? -62.411 -7.545 55.638 1.00 50.88 213 TRP A O 1
ATOM 1731 N N . ARG A 1 214 ? -61.736 -8.709 53.856 1.00 48.88 214 ARG A N 1
ATOM 1732 C CA . ARG A 1 214 ? -62.586 -8.008 52.869 1.00 48.88 214 ARG A CA 1
ATOM 1733 C C . ARG A 1 214 ? -63.762 -8.891 52.421 1.00 48.88 214 ARG A C 1
ATOM 1735 O O . ARG A 1 214 ? -64.187 -8.808 51.275 1.00 48.88 214 ARG A O 1
ATOM 1742 N N . SER A 1 215 ? -64.261 -9.742 53.317 1.00 48.91 215 SER A N 1
ATOM 1743 C CA . SER A 1 215 ? -65.328 -10.716 53.030 1.00 48.91 215 SER A CA 1
ATOM 1744 C C . SER A 1 215 ? -66.699 -10.317 53.588 1.00 48.91 215 SER A C 1
ATOM 1746 O O . SER A 1 215 ? -67.687 -10.954 53.245 1.00 48.91 215 SER A O 1
ATOM 1748 N N . ASP A 1 216 ? -66.790 -9.242 54.378 1.00 44.53 216 ASP A N 1
ATOM 1749 C CA . ASP A 1 216 ? -68.057 -8.756 54.941 1.00 44.53 216 ASP A CA 1
ATOM 1750 C C . ASP A 1 216 ? -68.517 -7.459 54.264 1.00 44.53 216 ASP A C 1
ATOM 1752 O O . ASP A 1 216 ? -68.668 -6.412 54.887 1.00 44.53 216 ASP A O 1
ATOM 1756 N N . VAL A 1 217 ? -68.758 -7.522 52.955 1.00 50.34 217 VAL A N 1
ATOM 1757 C CA . VAL A 1 217 ? -69.767 -6.668 52.316 1.00 50.34 217 VAL A CA 1
ATOM 1758 C C . VAL A 1 217 ? -70.600 -7.567 51.411 1.00 50.34 217 VAL A C 1
ATOM 1760 O O . VAL A 1 217 ? -70.148 -8.025 50.365 1.00 50.34 217 VAL A O 1
ATOM 1763 N N . ASN A 1 218 ? -71.807 -7.855 51.894 1.00 48.03 218 ASN A N 1
ATOM 1764 C CA . ASN A 1 218 ? -72.853 -8.677 51.297 1.00 48.03 218 ASN A CA 1
ATOM 1765 C C . ASN A 1 218 ? -72.898 -8.650 49.759 1.00 48.03 218 ASN A C 1
ATOM 1767 O O . ASN A 1 218 ? -73.417 -7.708 49.164 1.00 48.03 218 ASN A O 1
ATOM 1771 N N . HIS A 1 219 ? -72.512 -9.760 49.133 1.00 42.31 219 HIS A N 1
ATOM 1772 C CA . HIS A 1 219 ? -73.077 -10.182 47.855 1.00 42.31 219 HIS A CA 1
ATOM 1773 C C . HIS A 1 219 ? -73.670 -11.574 48.042 1.00 42.31 219 HIS A C 1
ATOM 1775 O O . HIS A 1 219 ? -72.994 -12.597 47.963 1.00 42.31 219 HIS A O 1
ATOM 1781 N N . SER A 1 220 ? -74.961 -11.588 48.361 1.00 44.91 220 SER A N 1
ATOM 1782 C CA . SER A 1 220 ? -75.782 -12.787 48.370 1.00 44.91 220 SER A CA 1
ATOM 1783 C C . SER A 1 220 ? -75.770 -13.461 46.997 1.00 44.91 220 SER A C 1
ATOM 1785 O O . SER A 1 220 ? -76.049 -12.807 45.993 1.00 44.91 220 SER A O 1
ATOM 1787 N N . ASN A 1 221 ? -75.578 -14.781 47.025 1.00 44.56 221 ASN A N 1
ATOM 1788 C CA . ASN A 1 221 ? -75.939 -15.767 46.007 1.00 44.56 221 ASN A CA 1
ATOM 1789 C C . ASN A 1 221 ? -75.235 -15.656 44.651 1.00 44.56 221 ASN A C 1
ATOM 1791 O O . ASN A 1 221 ? -75.754 -14.995 43.771 1.00 44.56 221 ASN A O 1
ATOM 1795 N N . PHE A 1 222 ? -74.170 -16.435 44.433 1.00 41.09 222 PHE A N 1
ATOM 1796 C CA . PHE A 1 222 ? -74.039 -17.303 43.248 1.00 41.09 222 PHE A CA 1
ATOM 1797 C C . PHE A 1 222 ? -73.029 -18.436 43.535 1.00 41.09 222 PHE A C 1
ATOM 1799 O O . PHE A 1 222 ? -72.069 -18.263 44.279 1.00 41.09 222 PHE A O 1
ATOM 1806 N N . ALA A 1 223 ? -73.337 -19.626 43.017 1.00 35.81 223 ALA A N 1
ATOM 1807 C CA . ALA A 1 223 ? -72.808 -20.941 43.398 1.00 35.81 223 ALA A CA 1
ATOM 1808 C C . ALA A 1 223 ? -71.293 -21.165 43.156 1.00 35.81 223 ALA A C 1
ATOM 1810 O O . ALA A 1 223 ? -70.717 -20.529 42.273 1.00 35.81 223 ALA A O 1
ATOM 1811 N N . PRO A 1 224 ? -70.645 -22.125 43.856 1.00 47.50 224 PRO A N 1
ATOM 1812 C CA . PRO A 1 224 ? -69.240 -22.444 43.636 1.00 47.50 224 PRO A CA 1
ATOM 1813 C C . PRO A 1 224 ? -69.090 -23.421 42.460 1.00 47.50 224 PRO A C 1
ATOM 1815 O O . PRO A 1 224 ? -69.589 -24.544 42.512 1.00 47.50 224 PRO A O 1
ATOM 1818 N N . GLN A 1 225 ? -68.366 -23.028 41.412 1.00 41.22 225 GLN A N 1
ATOM 1819 C CA . GLN A 1 225 ? -67.814 -23.981 40.446 1.00 41.22 225 GLN A CA 1
ATOM 1820 C C . GLN A 1 225 ? -66.310 -24.130 40.670 1.00 41.22 225 GLN A C 1
ATOM 1822 O O . GLN A 1 225 ? -65.542 -23.176 40.568 1.00 41.22 225 GLN A O 1
ATOM 1827 N N . SER A 1 226 ? -65.902 -25.354 40.992 1.00 37.53 226 SER A N 1
ATOM 1828 C CA . SER A 1 226 ? -64.508 -25.787 41.031 1.00 37.53 226 SER A CA 1
ATOM 1829 C C . SER A 1 226 ? -63.919 -25.859 39.617 1.00 37.53 226 SER A C 1
ATOM 1831 O O . SER A 1 226 ? -64.574 -26.412 38.733 1.00 37.53 226 SER A O 1
ATOM 1833 N N . PRO A 1 227 ? -62.659 -25.449 39.396 1.00 43.16 227 PRO A N 1
ATOM 1834 C CA . PRO A 1 227 ? -61.906 -25.857 38.216 1.00 43.16 227 PRO A CA 1
ATOM 1835 C C . PRO A 1 227 ? -60.931 -26.981 38.583 1.00 43.16 227 PRO A C 1
ATOM 1837 O O . PRO A 1 227 ? -60.017 -26.786 39.384 1.00 43.16 227 PRO A O 1
ATOM 1840 N N . SER A 1 228 ? -61.109 -28.155 37.975 1.00 40.78 228 SER A N 1
ATOM 1841 C CA . SER A 1 228 ? -60.080 -29.196 37.949 1.00 40.78 228 SER A CA 1
ATOM 1842 C C . SER A 1 228 ? -59.315 -29.181 36.626 1.00 40.78 228 SER A C 1
ATOM 1844 O O . SER A 1 228 ? -59.893 -28.993 35.560 1.00 40.78 228 SER A O 1
ATOM 1846 N N . HIS A 1 229 ? -58.028 -29.503 36.764 1.00 34.69 229 HIS A N 1
ATOM 1847 C CA . HIS A 1 229 ? -57.046 -29.936 35.766 1.00 34.69 229 HIS A CA 1
ATOM 1848 C C . HIS A 1 229 ? -56.199 -28.866 35.067 1.00 34.69 229 HIS A C 1
ATOM 1850 O O . HIS A 1 229 ? -56.579 -28.200 34.111 1.00 34.69 229 HIS A O 1
ATOM 1856 N N . ALA A 1 230 ? -54.956 -28.817 35.545 1.00 39.56 230 ALA A N 1
ATOM 1857 C CA . ALA A 1 230 ? -53.805 -28.277 34.858 1.00 39.56 230 ALA A CA 1
ATOM 1858 C C . ALA A 1 230 ? -53.511 -29.050 33.564 1.00 39.56 230 ALA A C 1
ATOM 1860 O O . ALA A 1 230 ? -53.404 -30.276 33.580 1.00 39.56 230 ALA A O 1
ATOM 1861 N N . ALA A 1 231 ? -53.232 -28.317 32.489 1.00 34.78 231 ALA A N 1
ATOM 1862 C CA . ALA A 1 231 ? -52.291 -28.752 31.472 1.00 34.78 231 ALA A CA 1
ATOM 1863 C C . ALA A 1 231 ? -51.588 -27.539 30.849 1.00 34.78 231 ALA A C 1
ATOM 1865 O O . ALA A 1 231 ? -52.212 -26.622 30.331 1.00 34.78 231 ALA A O 1
ATOM 1866 N N . LEU A 1 232 ? -50.261 -27.629 30.877 1.00 38.09 232 LEU A N 1
ATOM 1867 C CA . LEU A 1 232 ? -49.320 -27.034 29.938 1.00 38.09 232 LEU A CA 1
ATOM 1868 C C . LEU A 1 232 ? -48.971 -25.540 30.070 1.00 38.09 232 LEU A C 1
ATOM 1870 O O . LEU A 1 232 ? -49.581 -24.624 29.533 1.00 38.09 232 LEU A O 1
ATOM 1874 N N . ARG A 1 233 ? -47.827 -25.365 30.731 1.00 37.19 233 ARG A N 1
ATOM 1875 C CA . ARG A 1 233 ? -46.860 -24.276 30.598 1.00 37.19 233 ARG A CA 1
ATOM 1876 C C . ARG A 1 233 ? -46.794 -23.643 29.198 1.00 37.19 233 ARG A C 1
ATOM 1878 O O . ARG A 1 233 ? -46.475 -24.335 28.235 1.00 37.19 233 ARG A O 1
ATOM 1885 N N . LYS A 1 234 ? -46.870 -22.309 29.159 1.00 39.25 234 LYS A N 1
ATOM 1886 C CA . LYS A 1 234 ? -45.880 -21.390 28.552 1.00 39.25 234 LYS A CA 1
ATOM 1887 C C . LYS A 1 234 ? -46.363 -19.950 28.759 1.00 39.25 234 LYS A C 1
ATOM 1889 O O . LYS A 1 234 ? -47.203 -19.462 28.020 1.00 39.25 234 LYS A O 1
ATOM 1894 N N . SER A 1 235 ? -45.822 -19.260 29.758 1.00 42.19 235 SER A N 1
ATOM 1895 C CA . SER A 1 235 ? -45.879 -17.798 29.818 1.00 42.19 235 SER A CA 1
ATOM 1896 C C . SER A 1 235 ? -44.503 -17.259 29.444 1.00 42.19 235 SER A C 1
ATOM 1898 O O . SER A 1 235 ? -43.581 -17.286 30.259 1.00 42.19 235 SER A O 1
ATOM 1900 N N . GLY A 1 236 ? -44.373 -16.813 28.199 1.00 40.28 236 GLY A N 1
ATOM 1901 C CA . GLY A 1 236 ? -43.271 -16.000 27.706 1.00 40.28 236 GLY A CA 1
ATOM 1902 C C . GLY A 1 236 ? -43.878 -14.834 26.939 1.00 40.28 236 GLY A C 1
ATOM 1903 O O . GLY A 1 236 ? -44.357 -15.039 25.836 1.00 40.28 236 GLY A O 1
ATOM 1904 N N . LEU A 1 237 ? -43.927 -13.683 27.609 1.00 49.38 237 LEU A N 1
ATOM 1905 C CA . LEU A 1 237 ? -44.013 -12.313 27.096 1.00 49.38 237 LEU A CA 1
ATOM 1906 C C . LEU A 1 237 ? -44.784 -12.095 25.780 1.00 49.38 237 LEU A C 1
ATOM 1908 O O . LEU A 1 237 ? -44.305 -12.353 24.681 1.00 49.38 237 LEU A O 1
ATOM 1912 N N . GLU A 1 238 ? -45.966 -11.516 25.956 1.00 52.22 238 GLU A N 1
ATOM 1913 C CA . GLU A 1 238 ? -46.739 -10.749 24.986 1.00 52.22 238 GLU A CA 1
ATOM 1914 C C . GLU A 1 238 ? -45.838 -9.793 24.181 1.00 52.22 238 GLU A C 1
ATOM 1916 O O . GLU A 1 238 ? -45.317 -8.806 24.699 1.00 52.22 238 GLU A O 1
ATOM 1921 N N . LEU A 1 239 ? -45.624 -10.121 22.907 1.00 55.38 239 LEU A N 1
ATOM 1922 C CA . LEU A 1 239 ? -45.062 -9.212 21.917 1.00 55.38 239 LEU A CA 1
ATOM 1923 C C . LEU A 1 239 ? -46.223 -8.457 21.271 1.00 55.38 239 LEU A C 1
ATOM 1925 O O . LEU A 1 239 ? -47.135 -9.064 20.709 1.00 55.38 239 LEU A O 1
ATOM 1929 N N . VAL A 1 240 ? -46.161 -7.129 21.344 1.00 51.41 240 VAL A N 1
ATOM 1930 C CA . VAL A 1 240 ? -46.953 -6.210 20.521 1.00 51.41 240 VAL A CA 1
ATOM 1931 C C . VAL A 1 240 ? -46.932 -6.692 19.060 1.00 51.41 240 VAL A C 1
ATOM 1933 O O . VAL A 1 240 ? -45.842 -6.974 18.550 1.00 51.41 240 VAL A O 1
ATOM 1936 N N . PRO A 1 241 ? -48.078 -6.776 18.358 1.00 52.28 241 PRO A N 1
ATOM 1937 C CA . PRO A 1 241 ? -48.084 -7.073 16.932 1.00 52.28 241 PRO A CA 1
ATOM 1938 C C . PRO A 1 241 ? -47.324 -5.974 16.180 1.00 52.28 241 PRO A C 1
ATOM 1940 O O . PRO A 1 241 ? -47.777 -4.835 16.088 1.00 52.28 241 PRO A O 1
ATOM 1943 N N . GLN A 1 242 ? -46.144 -6.308 15.665 1.00 46.72 242 GLN A N 1
ATOM 1944 C CA . GLN A 1 242 ? -45.416 -5.465 14.721 1.00 46.72 242 GLN A CA 1
ATOM 1945 C C . GLN A 1 242 ? -46.177 -5.445 13.382 1.00 46.72 242 GLN A C 1
ATOM 1947 O O . GLN A 1 242 ? -46.586 -6.511 12.909 1.00 46.72 242 GLN A O 1
ATOM 1952 N N . PRO A 1 243 ? -46.370 -4.275 12.745 1.00 49.25 243 PRO A N 1
ATOM 1953 C CA . PRO A 1 243 ? -46.923 -4.213 11.402 1.00 49.25 243 PRO A CA 1
ATOM 1954 C C . PRO A 1 243 ? -45.980 -4.914 10.420 1.00 49.25 243 PRO A C 1
ATOM 1956 O O . PRO A 1 243 ? -44.765 -4.720 10.431 1.00 49.25 243 PRO A O 1
ATOM 1959 N N . THR A 1 244 ? -46.557 -5.748 9.562 1.00 39.97 244 THR A N 1
ATOM 1960 C CA . THR A 1 244 ? -45.850 -6.428 8.480 1.00 39.97 244 THR A CA 1
ATOM 1961 C C . THR A 1 244 ? -45.361 -5.373 7.489 1.00 39.97 244 THR A C 1
ATOM 1963 O O . THR A 1 244 ? -46.164 -4.791 6.762 1.00 39.97 244 THR A O 1
ATOM 1966 N N . TYR A 1 245 ? -44.055 -5.097 7.453 1.00 33.59 245 TYR A N 1
ATOM 1967 C CA . TYR A 1 245 ? -43.489 -4.262 6.396 1.00 33.59 245 TYR A CA 1
ATOM 1968 C C . TYR A 1 245 ? -43.563 -5.017 5.068 1.00 33.59 245 TYR A C 1
ATOM 1970 O O . TYR A 1 245 ? -42.777 -5.917 4.777 1.00 33.59 245 TYR A O 1
ATOM 1978 N N . SER A 1 246 ? -44.553 -4.638 4.267 1.00 37.22 246 SER A N 1
ATOM 1979 C CA . SER A 1 246 ? -44.682 -4.974 2.858 1.00 37.22 246 SER A CA 1
ATOM 1980 C C . SER A 1 246 ? -43.537 -4.342 2.069 1.00 37.22 246 SER A C 1
ATOM 1982 O O . SER A 1 246 ? -43.405 -3.117 2.017 1.00 37.22 246 SER A O 1
ATOM 1984 N N . HIS A 1 247 ? -42.731 -5.168 1.410 1.00 42.91 247 HIS A N 1
ATOM 1985 C CA . HIS A 1 247 ? -41.781 -4.705 0.409 1.00 42.91 247 HIS A CA 1
ATOM 1986 C C . HIS A 1 247 ? -42.531 -4.488 -0.914 1.00 42.91 247 HIS A C 1
ATOM 1988 O O . HIS A 1 247 ? -42.903 -5.440 -1.597 1.00 42.91 247 HIS A O 1
ATOM 1994 N N . GLY A 1 248 ? -42.799 -3.221 -1.245 1.00 34.12 248 GLY A N 1
ATOM 1995 C CA . GLY A 1 248 ? -43.549 -2.822 -2.436 1.00 34.12 248 GLY A CA 1
ATOM 1996 C C . GLY A 1 248 ? -43.220 -1.404 -2.920 1.00 34.12 248 GLY A C 1
ATOM 1997 O O . GLY A 1 248 ? -43.913 -0.465 -2.569 1.00 34.12 248 GLY A O 1
ATOM 1998 N N . LYS A 1 249 ? -42.166 -1.302 -3.742 1.00 40.56 249 LYS A N 1
ATOM 1999 C CA . LYS A 1 249 ? -42.063 -0.566 -5.026 1.00 40.56 249 LYS A CA 1
ATOM 2000 C C . LYS A 1 249 ? -42.463 0.944 -5.174 1.00 40.56 249 LYS A C 1
ATOM 2002 O O . LYS A 1 249 ? -43.644 1.259 -5.142 1.00 40.56 249 LYS A O 1
ATOM 2007 N N . ILE A 1 250 ? -41.460 1.736 -5.658 1.00 38.75 250 ILE A N 1
ATOM 2008 C CA . ILE A 1 250 ? -41.455 2.844 -6.696 1.00 38.75 250 ILE A CA 1
ATOM 2009 C C . ILE A 1 250 ? -41.551 4.331 -6.193 1.00 38.75 250 ILE A C 1
ATOM 2011 O O . ILE A 1 250 ? -42.219 4.499 -5.176 1.00 38.75 250 ILE A O 1
ATOM 2015 N N . PRO A 1 251 ? -41.009 5.427 -6.855 1.00 45.72 251 PRO A N 1
ATOM 2016 C CA . PRO A 1 251 ? -40.192 5.618 -8.108 1.00 45.72 251 PRO A CA 1
ATOM 2017 C C . PRO A 1 251 ? -38.914 6.542 -8.070 1.00 45.72 251 PRO A C 1
ATOM 2019 O O . PRO A 1 251 ? -38.799 7.393 -7.201 1.00 45.72 251 PRO A O 1
ATOM 2022 N N . MET A 1 252 ? -38.059 6.404 -9.122 1.00 31.02 252 MET A N 1
ATOM 2023 C CA . MET A 1 252 ? -37.231 7.378 -9.933 1.00 31.02 252 MET A CA 1
ATOM 2024 C C . MET A 1 252 ? -36.555 8.603 -9.262 1.00 31.02 252 MET A C 1
ATOM 2026 O O . MET A 1 252 ? -37.199 9.306 -8.504 1.00 31.02 252 MET A O 1
ATOM 2030 N N . THR A 1 253 ? -35.309 9.047 -9.515 1.00 31.16 253 THR A N 1
ATOM 2031 C CA . THR A 1 253 ? -34.314 9.091 -10.637 1.00 31.16 253 THR A CA 1
ATOM 2032 C C . THR A 1 253 ? -33.012 9.642 -9.976 1.00 31.16 253 THR A C 1
ATOM 2034 O O . THR A 1 253 ? -33.151 10.399 -9.023 1.00 31.16 253 THR A O 1
ATOM 2037 N N . SER A 1 254 ? -31.743 9.338 -10.291 1.00 29.84 254 SER A N 1
ATOM 2038 C CA . SER A 1 254 ? -31.001 9.490 -11.555 1.00 29.84 254 SER A CA 1
ATOM 2039 C C . SER A 1 254 ? -29.558 8.926 -11.444 1.00 29.84 254 SER A C 1
ATOM 2041 O O . SER A 1 254 ? -28.894 9.177 -10.442 1.00 29.84 254 SER A O 1
ATOM 2043 N N . SER A 1 255 ? -29.095 8.295 -12.531 1.00 32.44 255 SER A N 1
ATOM 2044 C CA . SER A 1 255 ? -27.725 8.270 -13.100 1.00 32.44 255 SER A CA 1
ATOM 2045 C C . SER A 1 255 ? -26.554 7.554 -12.393 1.00 32.44 255 SER A C 1
ATOM 2047 O O . SER A 1 255 ? -25.965 8.075 -11.452 1.00 32.44 255 SER A O 1
ATOM 2049 N N . ASP A 1 256 ? -26.211 6.381 -12.955 1.00 35.03 256 ASP A N 1
ATOM 2050 C CA . ASP A 1 256 ? -24.911 5.910 -13.503 1.00 35.03 256 ASP A CA 1
ATOM 2051 C C . ASP A 1 256 ? -23.609 6.497 -12.912 1.00 35.03 256 ASP A C 1
ATOM 2053 O O . ASP A 1 256 ? -23.438 7.707 -12.848 1.00 35.03 256 ASP A O 1
ATOM 2057 N N . THR A 1 257 ? -22.588 5.727 -12.520 1.00 35.03 257 THR A N 1
ATOM 2058 C CA . THR A 1 257 ? -21.952 4.591 -13.216 1.00 35.03 257 THR A CA 1
ATOM 2059 C C . THR A 1 257 ? -21.322 3.597 -12.231 1.00 35.03 257 THR A C 1
ATOM 2061 O O . THR A 1 257 ? -20.600 4.001 -11.318 1.00 35.03 257 THR A O 1
ATOM 2064 N N . GLN A 1 258 ? -21.514 2.298 -12.471 1.00 37.34 258 GLN A N 1
ATOM 2065 C CA . GLN A 1 258 ? -20.908 1.197 -11.721 1.00 37.34 258 GLN A CA 1
ATOM 2066 C C . GLN A 1 258 ? -19.926 0.421 -12.604 1.00 37.34 258 GLN A C 1
ATOM 2068 O O . GLN A 1 258 ? -20.304 -0.057 -13.670 1.00 37.34 258 GLN A O 1
ATOM 2073 N N . THR A 1 259 ? -18.700 0.229 -12.115 1.00 33.09 259 THR A N 1
ATOM 2074 C CA . THR A 1 259 ? -17.814 -0.852 -12.566 1.00 33.09 259 THR A CA 1
ATOM 2075 C C . THR A 1 259 ? -17.461 -1.683 -11.340 1.00 33.09 259 THR A C 1
ATOM 2077 O O . THR A 1 259 ? -16.519 -1.385 -10.613 1.00 33.09 259 THR A O 1
ATOM 2080 N N . ALA A 1 260 ? -18.285 -2.693 -11.074 1.00 33.72 260 ALA A N 1
ATOM 2081 C CA . ALA A 1 260 ? -17.997 -3.766 -10.137 1.00 33.72 260 ALA A CA 1
ATOM 2082 C C . ALA A 1 260 ? -17.748 -5.022 -10.977 1.00 33.72 260 ALA A C 1
ATOM 2084 O O . ALA A 1 260 ? -18.695 -5.626 -11.475 1.00 33.72 260 ALA A O 1
ATOM 2085 N N . SER A 1 261 ? -16.476 -5.360 -11.185 1.00 43.34 261 SER A N 1
ATOM 2086 C CA . SER A 1 261 ? -16.083 -6.650 -11.751 1.00 43.34 261 SER A CA 1
ATOM 2087 C C . SER A 1 261 ? -15.736 -7.578 -10.598 1.00 43.34 261 SER A C 1
ATOM 2089 O O . SER A 1 261 ? -14.673 -7.479 -9.988 1.00 43.34 261 SER A O 1
ATOM 2091 N N . ASP A 1 262 ? -16.723 -8.405 -10.293 1.00 33.12 262 ASP A N 1
ATOM 2092 C CA . ASP A 1 262 ? -16.698 -9.552 -9.404 1.00 33.12 262 ASP A CA 1
ATOM 2093 C C . ASP A 1 262 ? -15.685 -10.599 -9.900 1.00 33.12 262 ASP A C 1
ATOM 2095 O O . ASP A 1 262 ? -15.563 -10.846 -11.104 1.00 33.12 262 ASP A O 1
ATOM 2099 N N . TRP A 1 263 ? -14.929 -11.166 -8.967 1.00 36.69 263 TRP A N 1
ATOM 2100 C CA . TRP A 1 263 ? -13.955 -12.224 -9.208 1.00 36.69 263 TRP A CA 1
ATOM 2101 C C . TRP A 1 263 ? -14.607 -13.555 -8.863 1.00 36.69 263 TRP A C 1
ATOM 2103 O O . TRP A 1 263 ? -14.935 -13.768 -7.701 1.00 36.69 263 TRP A O 1
ATOM 2113 N N . ASP A 1 264 ? -14.674 -14.485 -9.816 1.00 35.25 264 ASP A N 1
ATOM 2114 C CA .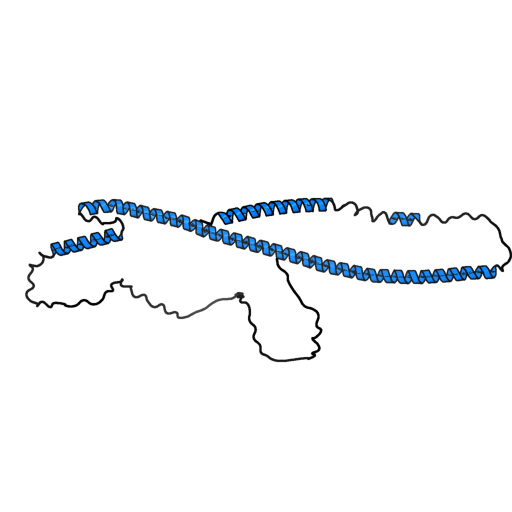 ASP A 1 264 ? -14.769 -15.904 -9.469 1.00 35.25 264 ASP A CA 1
ATOM 2115 C C . ASP A 1 264 ? -13.957 -16.771 -10.456 1.00 35.25 264 ASP A C 1
ATOM 2117 O O . ASP A 1 264 ? -13.986 -16.509 -11.668 1.00 35.25 264 ASP A O 1
ATOM 2121 N N . PRO A 1 265 ? -13.178 -17.768 -9.983 1.00 44.19 265 PRO A N 1
ATOM 2122 C CA . PRO A 1 265 ? -12.307 -18.575 -10.821 1.00 44.19 265 PRO A CA 1
ATOM 2123 C C . PRO A 1 265 ? -12.926 -19.930 -11.211 1.00 44.19 265 PRO A C 1
ATOM 2125 O O . PRO A 1 265 ? -13.516 -20.637 -10.405 1.00 44.19 265 PRO A O 1
ATOM 2128 N N . LEU A 1 266 ? -12.621 -20.328 -12.451 1.00 48.28 266 LEU A N 1
ATOM 2129 C CA . LEU A 1 266 ? -12.592 -21.694 -12.989 1.00 48.28 266 LEU A CA 1
ATOM 2130 C C . LEU A 1 266 ? -13.931 -22.456 -13.104 1.00 48.28 266 LEU A C 1
ATOM 2132 O O . LEU A 1 266 ? -14.427 -23.027 -12.140 1.00 48.28 266 LEU A O 1
ATOM 2136 N N . SER A 1 267 ? -14.408 -22.651 -14.340 1.00 29.66 267 SER A N 1
ATOM 2137 C CA . SER A 1 267 ? -14.519 -23.988 -14.959 1.00 29.66 267 SER A CA 1
ATOM 2138 C C . SER A 1 267 ? -15.131 -23.940 -16.360 1.00 29.66 267 SER A C 1
ATOM 2140 O O . SER A 1 267 ? -16.058 -23.204 -16.675 1.00 29.66 267 SER A O 1
ATOM 2142 N N . GLN A 1 268 ? -14.547 -24.780 -17.195 1.00 37.62 268 GLN A N 1
ATOM 2143 C CA . GLN A 1 268 ? -14.709 -24.979 -18.623 1.00 37.62 268 GLN A CA 1
ATOM 2144 C C . GLN A 1 268 ? -15.963 -25.808 -18.946 1.00 37.62 268 GLN A C 1
ATOM 2146 O O . GLN A 1 268 ? -16.109 -26.893 -18.400 1.00 37.62 268 GLN A O 1
ATOM 2151 N N . HIS A 1 269 ? -16.811 -25.367 -19.884 1.00 33.38 269 HIS A N 1
ATOM 2152 C CA . HIS A 1 269 ? -17.583 -26.270 -20.749 1.00 33.38 269 HIS A CA 1
ATOM 2153 C C . HIS A 1 269 ? -17.943 -25.615 -22.093 1.00 33.38 269 HIS A C 1
ATOM 2155 O O . HIS A 1 269 ? -18.092 -24.408 -22.240 1.00 33.38 269 HIS A O 1
ATOM 2161 N N . GLN A 1 270 ? -17.982 -26.500 -23.075 1.00 32.66 270 GLN A N 1
ATOM 2162 C CA . GLN A 1 270 ? -17.864 -26.381 -24.522 1.00 32.66 270 GLN A CA 1
ATOM 2163 C C . GLN A 1 270 ? -19.208 -26.072 -25.222 1.00 32.66 270 GLN A C 1
ATOM 2165 O O . GLN A 1 270 ? -20.255 -26.374 -24.652 1.00 32.66 270 GLN A O 1
ATOM 2170 N N . SER A 1 271 ? -19.137 -25.632 -26.495 1.00 29.34 271 SER A N 1
ATOM 2171 C CA . SER A 1 271 ? -20.172 -25.583 -27.575 1.00 29.34 271 SER A CA 1
ATOM 2172 C C . SER A 1 271 ? -20.530 -24.148 -27.994 1.00 29.34 271 SER A C 1
ATOM 2174 O O . SER A 1 271 ? -20.979 -23.375 -27.167 1.00 29.34 271 SER A O 1
ATOM 2176 N N . GLY A 1 272 ? -20.410 -23.680 -29.238 1.00 27.78 272 GLY A N 1
ATOM 2177 C CA . GLY A 1 272 ? -20.033 -24.250 -30.529 1.00 27.78 272 GLY A CA 1
ATOM 2178 C C . GLY A 1 272 ? -20.172 -23.158 -31.615 1.00 27.78 272 GLY A C 1
ATOM 2179 O O . GLY A 1 272 ? -20.659 -22.072 -31.321 1.00 27.78 272 GLY A O 1
ATOM 2180 N N . LEU A 1 273 ? -19.795 -23.504 -32.855 1.00 32.03 273 LEU A N 1
ATOM 2181 C CA . LEU A 1 273 ? -19.962 -22.778 -34.137 1.00 32.03 273 LEU A CA 1
ATOM 2182 C C . LEU A 1 273 ? -18.778 -21.944 -34.686 1.00 32.03 273 LEU A C 1
ATOM 2184 O O . LEU A 1 273 ? -18.699 -20.733 -34.541 1.00 32.03 273 LEU A O 1
ATOM 2188 N N . ALA A 1 274 ? -17.979 -22.664 -35.487 1.00 29.88 274 ALA A N 1
ATOM 2189 C CA . ALA A 1 274 ? -17.816 -22.466 -36.939 1.00 29.88 274 ALA A CA 1
ATOM 2190 C C . ALA A 1 274 ? -16.672 -21.585 -37.496 1.00 29.88 274 ALA A C 1
ATOM 2192 O O . ALA A 1 274 ? -16.716 -20.363 -37.462 1.00 29.88 274 ALA A O 1
ATOM 2193 N N . GLY A 1 275 ? -15.765 -22.282 -38.204 1.00 30.50 275 GLY A N 1
ATOM 2194 C CA . GLY A 1 275 ? -14.972 -21.805 -39.349 1.00 30.50 275 GLY A CA 1
ATOM 2195 C C . GLY A 1 275 ? -13.564 -21.334 -38.984 1.00 30.50 275 GLY A C 1
ATOM 2196 O O . GLY A 1 275 ? -13.413 -20.347 -38.292 1.00 30.50 275 GLY A O 1
ATOM 2197 N N . GLY A 1 276 ? -12.459 -21.938 -39.410 1.00 31.08 276 GLY A N 1
ATOM 2198 C CA . GLY A 1 276 ? -12.187 -23.010 -40.356 1.00 31.08 276 GLY A CA 1
ATOM 2199 C C . GLY A 1 276 ? -10.664 -23.091 -40.553 1.00 31.08 276 GLY A C 1
ATOM 2200 O O . GLY A 1 276 ? -9.928 -22.229 -40.083 1.00 31.08 276 GLY A O 1
ATOM 2201 N N . VAL A 1 277 ? -10.232 -24.098 -41.313 1.00 32.22 277 VAL A N 1
ATOM 2202 C CA . VAL A 1 277 ? -8.854 -24.398 -41.756 1.00 32.22 277 VAL A CA 1
ATOM 2203 C C . VAL A 1 277 ? -8.085 -25.374 -40.859 1.00 32.22 277 VAL A C 1
ATOM 2205 O O . VAL A 1 277 ? -7.467 -25.049 -39.853 1.00 32.22 277 VAL A O 1
ATOM 2208 N N . ALA A 1 278 ? -8.139 -26.622 -41.319 1.00 35.41 278 ALA A N 1
ATOM 2209 C CA . ALA A 1 278 ? -7.360 -27.762 -40.885 1.00 35.41 278 ALA A CA 1
ATOM 2210 C C . ALA A 1 278 ? -5.873 -27.634 -41.252 1.00 35.41 278 ALA A C 1
ATOM 2212 O O . ALA A 1 278 ? -5.545 -27.136 -42.331 1.00 35.41 278 ALA A O 1
ATOM 2213 N N . LYS A 1 279 ? -5.010 -28.216 -40.410 1.00 41.78 279 LYS A N 1
ATOM 2214 C CA . LYS A 1 279 ? -4.038 -29.266 -40.776 1.00 41.78 279 LYS A CA 1
ATOM 2215 C C . LYS A 1 279 ? -3.395 -29.834 -39.503 1.00 41.78 279 LYS A C 1
ATOM 2217 O O . LYS A 1 279 ? -2.703 -29.130 -38.781 1.00 41.78 279 LYS A O 1
ATOM 2222 N N . ASN A 1 280 ? -3.695 -31.108 -39.253 1.00 30.52 280 ASN A N 1
ATOM 2223 C CA . ASN A 1 280 ? -3.014 -32.001 -38.315 1.00 30.52 280 ASN A CA 1
ATOM 2224 C C . ASN A 1 280 ? -1.711 -32.531 -38.936 1.00 30.52 280 ASN A C 1
ATOM 2226 O O . ASN A 1 280 ? -1.662 -32.659 -40.160 1.00 30.52 280 ASN A O 1
ATOM 2230 N N . LEU A 1 281 ? -0.755 -32.874 -38.063 1.00 37.41 281 LEU A N 1
ATOM 2231 C CA . LEU A 1 281 ? 0.432 -33.759 -38.158 1.00 37.41 281 LEU A CA 1
ATOM 2232 C C . LEU A 1 281 ? 1.496 -33.098 -37.257 1.00 37.41 281 LEU A C 1
ATOM 2234 O O . LEU A 1 281 ? 1.781 -31.922 -37.442 1.00 37.41 281 LEU A O 1
ATOM 2238 N N . ASP A 1 282 ? 2.109 -33.706 -36.252 1.00 31.48 282 ASP A N 1
ATOM 2239 C CA . ASP A 1 282 ? 2.229 -35.099 -35.838 1.00 31.48 282 ASP A CA 1
ATOM 2240 C C . ASP A 1 282 ? 2.742 -35.054 -34.382 1.00 31.48 282 ASP A C 1
ATOM 2242 O O . ASP A 1 282 ? 3.511 -34.151 -34.034 1.00 31.48 282 ASP A O 1
ATOM 2246 N N . LEU A 1 283 ? 2.299 -35.965 -33.521 1.00 38.03 283 LEU A N 1
ATOM 2247 C CA . LEU A 1 283 ? 2.779 -36.082 -32.144 1.00 38.03 283 LEU A CA 1
ATOM 2248 C C . LEU A 1 283 ? 3.238 -37.525 -31.965 1.00 38.03 283 LEU A C 1
ATOM 2250 O O . LEU A 1 283 ? 2.394 -38.395 -31.807 1.00 38.03 283 LEU A O 1
ATOM 2254 N N . ASP A 1 284 ? 4.547 -37.752 -32.045 1.00 35.91 284 ASP A N 1
ATOM 2255 C CA . ASP A 1 284 ? 5.249 -38.844 -31.364 1.00 35.91 284 ASP A CA 1
ATOM 2256 C C . ASP A 1 284 ? 6.756 -38.746 -31.651 1.00 35.91 284 ASP A C 1
ATOM 2258 O O . ASP A 1 284 ? 7.206 -38.974 -32.770 1.00 35.91 284 ASP A O 1
ATOM 2262 N N . ASP A 1 285 ? 7.553 -38.437 -30.627 1.00 35.50 285 ASP A N 1
ATOM 2263 C CA . ASP A 1 285 ? 8.765 -39.222 -30.388 1.00 35.50 285 ASP A CA 1
ATOM 2264 C C . ASP A 1 285 ? 9.104 -39.225 -28.894 1.00 35.50 285 ASP A C 1
ATOM 2266 O O . ASP A 1 285 ? 9.089 -38.209 -28.193 1.00 35.50 285 ASP A O 1
ATOM 2270 N N . ALA A 1 286 ? 9.350 -40.433 -28.413 1.00 41.00 286 ALA A N 1
ATOM 2271 C CA . ALA A 1 286 ? 9.503 -40.811 -27.029 1.00 41.00 286 ALA A CA 1
ATOM 2272 C C . ALA A 1 286 ? 10.940 -40.567 -26.555 1.00 41.00 286 ALA A C 1
ATOM 2274 O O . ALA A 1 286 ? 11.905 -40.980 -27.191 1.00 41.00 286 ALA A O 1
ATOM 2275 N N . GLY A 1 287 ? 11.106 -39.969 -25.371 1.00 34.66 287 GLY A N 1
ATOM 2276 C CA . GLY A 1 287 ? 12.443 -39.612 -24.903 1.00 34.66 287 GLY A CA 1
ATOM 2277 C C . GLY A 1 287 ? 12.602 -39.391 -23.403 1.00 34.66 287 GLY A C 1
ATOM 2278 O O . GLY A 1 287 ? 12.993 -38.308 -22.998 1.00 34.66 287 GLY A O 1
ATOM 2279 N N . ARG A 1 288 ? 12.451 -40.474 -22.628 1.00 42.06 288 ARG A N 1
ATOM 2280 C CA . ARG A 1 288 ? 13.114 -40.750 -21.328 1.00 42.06 288 ARG A CA 1
ATOM 2281 C C . ARG A 1 288 ? 12.496 -40.193 -20.022 1.00 42.06 288 ARG A C 1
ATOM 2283 O O . ARG A 1 288 ? 12.654 -39.040 -19.647 1.00 42.06 288 ARG A O 1
ATOM 2290 N N . TYR A 1 289 ? 11.899 -41.138 -19.286 1.00 36.50 289 TYR A N 1
ATOM 2291 C CA . TYR A 1 289 ? 11.844 -41.310 -17.820 1.00 36.50 289 TYR A CA 1
ATOM 2292 C C . TYR A 1 289 ? 13.102 -40.812 -17.062 1.00 36.50 289 TYR A C 1
ATOM 2294 O O . TYR A 1 289 ? 14.190 -40.910 -17.621 1.00 36.50 289 TYR A O 1
ATOM 2302 N N . SER A 1 290 ? 13.143 -40.424 -15.775 1.00 43.25 290 SER A N 1
ATOM 2303 C CA . SER A 1 290 ? 12.221 -40.108 -14.653 1.00 43.25 290 SER A CA 1
ATOM 2304 C C . SER A 1 290 ? 13.135 -39.617 -13.470 1.00 43.25 290 SER A C 1
ATOM 2306 O O . SER A 1 290 ? 14.228 -39.140 -13.757 1.00 43.25 290 SER A O 1
ATOM 2308 N N . PRO A 1 291 ? 12.791 -39.694 -12.161 1.00 51.16 291 PRO A N 1
ATOM 2309 C CA . PRO A 1 291 ? 12.264 -38.586 -11.362 1.00 51.16 291 PRO A CA 1
ATOM 2310 C C . PRO A 1 291 ? 13.080 -38.250 -10.083 1.00 51.16 291 PRO A C 1
ATOM 2312 O O . PRO A 1 291 ? 14.046 -38.913 -9.722 1.00 51.16 291 PRO A O 1
ATOM 2315 N N . LEU A 1 292 ? 12.602 -37.205 -9.399 1.00 42.53 292 LEU A N 1
ATOM 2316 C CA . LEU A 1 292 ? 12.747 -36.825 -7.984 1.00 42.53 292 LEU A CA 1
ATOM 2317 C C . LEU A 1 292 ? 13.388 -37.856 -7.027 1.00 42.53 292 LEU A C 1
ATOM 2319 O O . LEU A 1 292 ? 12.877 -38.962 -6.855 1.00 42.53 292 LEU A O 1
ATOM 2323 N N . ALA A 1 293 ? 14.390 -37.404 -6.267 1.00 43.28 293 ALA A N 1
ATOM 2324 C CA . ALA A 1 293 ? 14.792 -38.003 -4.998 1.00 43.28 293 ALA A CA 1
ATOM 2325 C C . ALA A 1 293 ? 14.817 -36.911 -3.920 1.00 43.28 293 ALA A C 1
ATOM 2327 O O . ALA A 1 293 ? 15.648 -36.006 -3.955 1.00 43.28 293 ALA A O 1
ATOM 2328 N N . GLY A 1 294 ? 13.873 -36.997 -2.985 1.00 45.59 294 GLY A N 1
ATOM 2329 C CA . GLY A 1 294 ? 13.962 -36.333 -1.694 1.00 45.59 294 GLY A CA 1
ATOM 2330 C C . GLY A 1 294 ? 14.677 -37.237 -0.693 1.00 45.59 294 GLY A C 1
ATOM 2331 O O . GLY A 1 294 ? 14.392 -38.435 -0.629 1.00 45.59 294 GLY A O 1
ATOM 2332 N N . ARG A 1 295 ? 15.574 -36.645 0.091 1.00 46.88 295 ARG A N 1
ATOM 2333 C CA . ARG A 1 295 ? 15.861 -37.005 1.480 1.00 46.88 295 ARG A CA 1
ATOM 2334 C C . ARG A 1 295 ? 16.501 -35.817 2.179 1.00 46.88 295 ARG A C 1
ATOM 2336 O O . ARG A 1 295 ? 17.310 -35.139 1.513 1.00 46.88 295 ARG A O 1
#